Protein AF-0000000084980946 (afdb_homodimer)

Radius of gyration: 19.72 Å; Cα contacts (8 Å, |Δi|>4): 170; chains: 2; bounding box: 36×62×63 Å

pLDDT: mean 85.17, std 20.66, range [25.17, 98.75]

InterPro domains:
  IPR046897 ABC-three component system, Middle Component 6 [PF20293] (4-80)

Structure (mmCIF, N/CA/C/O backbone):
data_AF-0000000084980946-mo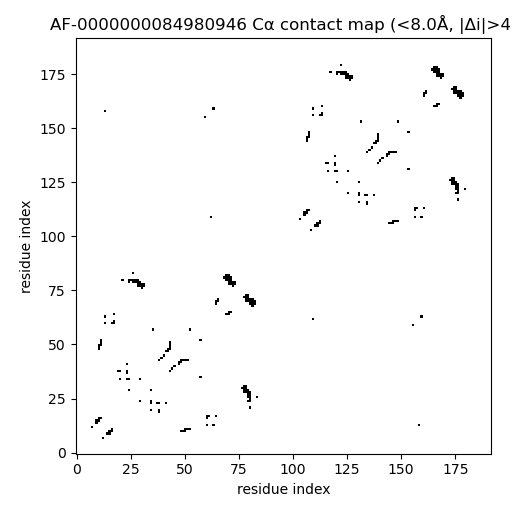del_v1
#
loop_
_entity.id
_entity.type
_entity.pdbx_description
1 polymer 'Uncharacterized protein'
#
loop_
_atom_site.group_PDB
_atom_site.id
_atom_site.type_symbol
_atom_site.label_atom_id
_atom_site.label_alt_id
_atom_site.label_comp_id
_atom_site.label_asym_id
_atom_site.label_entity_id
_atom_site.label_seq_id
_atom_site.pdbx_PDB_ins_code
_atom_site.Cartn_x
_atom_site.Cartn_y
_atom_site.Cartn_z
_atom_site.occupancy
_atom_site.B_iso_or_equiv
_atom_site.auth_seq_id
_atom_site.auth_comp_id
_atom_site.auth_asym_id
_atom_site.auth_atom_id
_atom_site.pdbx_PDB_model_num
ATOM 1 N N . MET A 1 1 ? 19.172 11.555 11.969 1 25.83 1 MET A N 1
ATOM 2 C CA . MET A 1 1 ? 19.172 11.492 10.508 1 25.83 1 MET A CA 1
ATOM 3 C C . MET A 1 1 ? 18.297 10.336 10.008 1 25.83 1 MET A C 1
ATOM 5 O O . MET A 1 1 ? 18.828 9.273 9.68 1 25.83 1 MET A O 1
ATOM 9 N N . ILE A 1 2 ? 17.312 9.945 10.609 1 29.62 2 ILE A N 1
ATOM 10 C CA . ILE A 1 2 ? 16.531 8.742 10.344 1 29.62 2 ILE A CA 1
ATOM 11 C C . ILE A 1 2 ? 16.125 8.703 8.875 1 29.62 2 ILE A C 1
ATOM 13 O O . ILE A 1 2 ? 15.133 9.328 8.484 1 29.62 2 ILE A O 1
ATOM 17 N N . LEU A 1 3 ? 17.016 9.297 8.07 1 33.62 3 LEU A N 1
ATOM 18 C CA . LEU A 1 3 ? 16.656 9.227 6.656 1 33.62 3 LEU A CA 1
ATOM 19 C C . LEU A 1 3 ? 16.047 7.867 6.312 1 33.62 3 LEU A C 1
ATOM 21 O O . LEU A 1 3 ? 16.578 6.832 6.719 1 33.62 3 LEU A O 1
ATOM 25 N N . PRO A 1 4 ? 14.812 7.719 6.285 1 38.72 4 PRO A N 1
ATOM 26 C CA . PRO A 1 4 ? 14.422 6.469 5.625 1 38.72 4 PRO A CA 1
ATOM 27 C C . PRO A 1 4 ? 15.523 5.898 4.742 1 38.72 4 PRO A C 1
ATOM 29 O O . PRO A 1 4 ? 16.359 6.648 4.234 1 38.72 4 PRO A O 1
ATOM 32 N N . ASP A 1 5 ? 16.266 4.918 5.133 1 41.72 5 ASP A N 1
ATOM 33 C CA . ASP A 1 5 ? 17.188 4.211 4.246 1 41.72 5 ASP A CA 1
ATOM 34 C C . ASP A 1 5 ? 16.891 4.535 2.783 1 41.72 5 ASP A C 1
ATOM 36 O O . ASP A 1 5 ? 15.75 4.812 2.416 1 41.72 5 ASP A O 1
ATOM 40 N N . LYS A 1 6 ? 17.781 4.973 1.936 1 42.34 6 LYS A N 1
ATOM 41 C CA . LYS A 1 6 ? 17.891 5.238 0.504 1 42.34 6 LYS A CA 1
ATOM 42 C C . LYS A 1 6 ? 16.812 4.477 -0.275 1 42.34 6 LYS A C 1
ATOM 44 O O . LYS A 1 6 ? 16.109 3.633 0.286 1 42.34 6 LYS A O 1
ATOM 49 N N . TYR A 1 7 ? 17.109 3.934 -1.557 1 47.78 7 TYR A N 1
ATOM 50 C CA . TYR A 1 7 ? 16.516 3.336 -2.748 1 47.78 7 TYR A CA 1
AT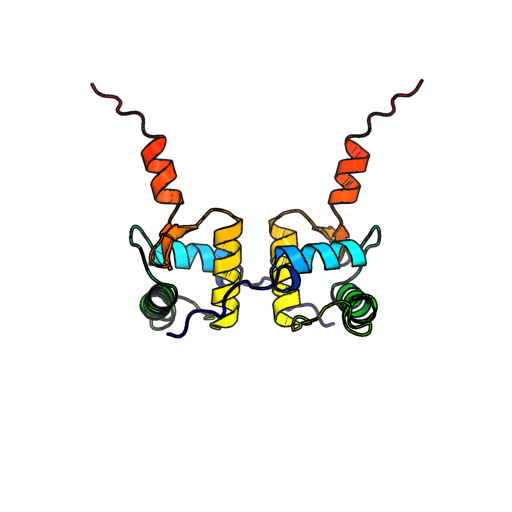OM 51 C C . TYR A 1 7 ? 15.836 2.016 -2.412 1 47.78 7 TYR A C 1
ATOM 53 O O . TYR A 1 7 ? 16.5 1.052 -2.018 1 47.78 7 TYR A O 1
ATOM 61 N N . THR A 1 8 ? 14.633 2.141 -1.57 1 56.5 8 THR A N 1
ATOM 62 C CA . THR A 1 8 ? 13.969 0.85 -1.699 1 56.5 8 THR A CA 1
ATOM 63 C C . THR A 1 8 ? 14.328 0.184 -3.023 1 56.5 8 THR A C 1
ATOM 65 O O . THR A 1 8 ? 14.266 0.816 -4.082 1 56.5 8 THR A O 1
ATOM 68 N N . SER A 1 9 ? 15.141 -0.922 -2.887 1 72.06 9 SER A N 1
ATOM 69 C CA . SER A 1 9 ? 15.398 -1.649 -4.125 1 72.06 9 SER A CA 1
ATOM 70 C C . SER A 1 9 ? 14.109 -1.864 -4.918 1 72.06 9 SER A C 1
ATOM 72 O O . SER A 1 9 ? 13.016 -1.76 -4.367 1 72.06 9 SER A O 1
ATOM 74 N N . LEU A 1 10 ? 14.211 -1.749 -6.098 1 79.44 10 LEU A N 1
ATOM 75 C CA . LEU A 1 10 ? 13.094 -2 -6.996 1 79.44 10 LEU A CA 1
ATOM 76 C C . LEU A 1 10 ? 12.258 -3.184 -6.516 1 79.44 10 LEU A C 1
ATOM 78 O O . LEU A 1 10 ? 11.031 -3.164 -6.613 1 79.44 10 LEU A O 1
ATOM 82 N N . THR A 1 11 ? 13 -4.059 -5.77 1 82.56 11 THR A N 1
ATOM 83 C CA . THR A 1 11 ? 12.32 -5.301 -5.406 1 82.56 11 THR A CA 1
ATOM 84 C C . THR A 1 11 ? 11.57 -5.145 -4.086 1 82.56 11 THR A C 1
ATOM 86 O O . THR A 1 11 ? 10.773 -6.008 -3.715 1 82.56 11 THR A O 1
ATOM 89 N N . GLU A 1 12 ? 11.742 -4.059 -3.385 1 88.75 12 GLU A N 1
ATOM 90 C CA . GLU A 1 12 ? 11.055 -3.82 -2.121 1 88.75 12 GLU A CA 1
ATOM 91 C C . GLU A 1 12 ? 9.883 -2.855 -2.303 1 88.75 12 GLU A C 1
ATOM 93 O O . GLU A 1 12 ? 9.055 -2.697 -1.403 1 88.75 12 GLU A O 1
ATOM 98 N N . SER A 1 13 ? 9.867 -2.316 -3.453 1 92.81 13 SER A N 1
ATOM 99 C CA . SER A 1 13 ? 8.797 -1.37 -3.74 1 92.81 13 SER A CA 1
ATOM 100 C C . SER A 1 13 ? 7.496 -2.096 -4.07 1 92.81 13 SER A C 1
ATOM 102 O O . SER A 1 13 ? 7.508 -3.279 -4.41 1 92.81 13 SER A O 1
ATOM 104 N N . PHE A 1 14 ? 6.395 -1.354 -3.959 1 96.31 14 PHE A N 1
ATOM 105 C CA . PHE A 1 14 ? 5.102 -1.901 -4.355 1 96.31 14 PHE A CA 1
ATOM 106 C C . PHE A 1 14 ? 5.133 -2.361 -5.809 1 96.31 14 PHE A C 1
ATOM 108 O O . PHE A 1 14 ? 4.664 -3.455 -6.129 1 96.31 14 PHE A O 1
ATOM 115 N N . ILE A 1 15 ? 5.738 -1.627 -6.668 1 96.06 15 ILE A N 1
ATOM 116 C CA . ILE A 1 15 ? 5.785 -1.926 -8.094 1 96.06 15 ILE A CA 1
ATOM 117 C C . ILE A 1 15 ? 6.641 -3.17 -8.336 1 96.06 15 ILE A C 1
ATOM 119 O O . ILE A 1 15 ? 6.266 -4.043 -9.117 1 96.06 15 ILE A O 1
ATOM 123 N N . GLY A 1 16 ? 7.781 -3.268 -7.672 1 95.12 16 GLY A N 1
ATOM 124 C CA . GLY A 1 16 ? 8.648 -4.426 -7.824 1 95.12 16 GLY A CA 1
ATOM 125 C C . GLY A 1 16 ? 8 -5.719 -7.375 1 95.12 16 GLY A C 1
ATOM 126 O O . GLY A 1 16 ? 8.031 -6.719 -8.094 1 95.12 16 GLY A O 1
ATOM 127 N N . ILE A 1 17 ? 7.438 -5.66 -6.238 1 96.31 17 ILE A N 1
ATOM 128 C CA . ILE A 1 17 ? 6.781 -6.844 -5.695 1 96.31 17 ILE A CA 1
ATOM 129 C C . ILE A 1 17 ? 5.578 -7.211 -6.559 1 96.31 17 ILE A C 1
ATOM 131 O O . ILE A 1 17 ? 5.316 -8.391 -6.805 1 96.31 17 ILE A O 1
ATOM 135 N N . SER A 1 18 ? 4.812 -6.191 -7.066 1 97.56 18 SER A N 1
ATOM 136 C CA . SER A 1 18 ? 3.674 -6.434 -7.945 1 97.56 18 SER A CA 1
ATOM 137 C C . SER A 1 18 ? 4.102 -7.172 -9.211 1 97.56 18 SER A C 1
ATOM 139 O O . SER A 1 18 ? 3.406 -8.086 -9.672 1 97.56 18 SER A O 1
ATOM 141 N N . ALA A 1 19 ? 5.219 -6.77 -9.766 1 96.81 19 ALA A N 1
ATOM 142 C CA . ALA A 1 19 ? 5.707 -7.422 -10.984 1 96.81 19 ALA A CA 1
ATOM 143 C C . ALA A 1 19 ? 5.957 -8.906 -10.742 1 96.81 19 ALA A C 1
ATOM 145 O O . ALA A 1 19 ? 5.586 -9.75 -11.57 1 96.81 19 ALA A O 1
ATOM 146 N N . VAL A 1 20 ? 6.531 -9.172 -9.664 1 96.19 20 VAL A N 1
ATOM 147 C CA . VAL A 1 20 ? 6.871 -10.547 -9.312 1 96.19 20 VAL A CA 1
ATOM 148 C C . VAL A 1 20 ? 5.598 -11.336 -9.039 1 96.19 20 VAL A C 1
ATOM 150 O O . VAL A 1 20 ? 5.48 -12.5 -9.445 1 96.19 20 VAL A O 1
ATOM 153 N N . LEU A 1 21 ? 4.652 -10.734 -8.359 1 97.88 21 LEU A N 1
ATOM 154 C CA . LEU A 1 21 ? 3.389 -11.398 -8.055 1 97.88 21 LEU A CA 1
ATOM 155 C C . LEU A 1 21 ? 2.6 -11.664 -9.336 1 97.88 21 LEU A C 1
ATOM 157 O O . LEU A 1 21 ? 1.968 -12.719 -9.469 1 97.88 21 LEU A O 1
ATOM 161 N N . LEU A 1 22 ? 2.645 -10.727 -10.258 1 98 22 LEU A N 1
ATOM 162 C CA . LEU A 1 22 ? 1.977 -10.922 -11.539 1 98 22 LEU A CA 1
ATOM 163 C C . LEU A 1 22 ? 2.617 -12.07 -12.312 1 98 22 LEU A C 1
ATOM 165 O O . LEU A 1 22 ? 1.918 -12.875 -12.93 1 98 22 LEU A O 1
ATOM 169 N N . ASP A 1 23 ? 3.906 -12.086 -12.242 1 97.19 23 ASP A N 1
ATOM 170 C CA . ASP A 1 23 ? 4.629 -13.18 -12.883 1 97.19 23 ASP A CA 1
ATOM 171 C C . ASP A 1 23 ? 4.242 -14.523 -12.258 1 97.19 23 ASP A C 1
ATOM 173 O O . ASP A 1 23 ? 4.074 -15.516 -12.969 1 97.19 23 ASP A O 1
ATOM 177 N N . THR A 1 24 ? 4.156 -14.547 -10.984 1 97.81 24 THR A N 1
ATOM 178 C CA . THR A 1 24 ? 3.781 -15.758 -10.258 1 97.81 24 THR A CA 1
ATOM 179 C C . THR A 1 24 ? 2.357 -16.172 -10.609 1 97.81 24 THR A C 1
ATOM 181 O O . THR A 1 24 ? 2.076 -17.375 -10.75 1 97.81 24 THR A O 1
ATOM 184 N N . LEU A 1 25 ? 1.47 -15.234 -10.711 1 98.12 25 LEU A N 1
ATOM 185 C CA . LEU A 1 25 ? 0.061 -15.461 -11.016 1 98.12 25 LEU A CA 1
ATOM 186 C C . LEU A 1 25 ? -0.111 -15.953 -12.445 1 98.12 25 LEU A C 1
ATOM 188 O O . LEU A 1 25 ? -0.843 -16.922 -12.695 1 98.12 25 LEU A O 1
ATOM 192 N N . GLY A 1 26 ? 0.598 -15.281 -13.398 1 96.88 26 GLY A N 1
ATOM 193 C CA . GLY A 1 26 ? 0.408 -15.625 -14.805 1 96.88 26 GLY A CA 1
ATOM 194 C C . GLY A 1 26 ? -1.049 -15.617 -15.227 1 96.88 26 GLY A C 1
ATOM 195 O O . GLY A 1 26 ? -1.764 -14.641 -14.992 1 96.88 26 GLY A O 1
ATOM 196 N N . ASP A 1 27 ? -1.521 -16.734 -15.805 1 96.25 27 ASP A N 1
ATOM 197 C CA . ASP A 1 27 ? -2.902 -16.844 -16.266 1 96.25 27 ASP A CA 1
ATOM 198 C C . ASP A 1 27 ? -3.746 -17.641 -15.273 1 96.25 27 ASP A C 1
ATOM 200 O O . ASP A 1 27 ? -4.914 -17.938 -15.531 1 96.25 27 ASP A O 1
ATOM 204 N N . LYS A 1 28 ? -3.174 -17.922 -14.18 1 97.88 28 LYS A N 1
ATOM 205 C CA . LYS A 1 28 ? -3.869 -18.719 -13.172 1 97.88 28 LYS A CA 1
ATOM 206 C C . LYS A 1 28 ? -4.781 -17.844 -12.312 1 97.88 28 LYS A C 1
ATOM 208 O O . LYS A 1 28 ? -4.684 -16.625 -12.344 1 97.88 28 LYS A O 1
ATOM 213 N N . LYS A 1 29 ? -5.676 -18.422 -11.719 1 98.38 29 LYS A N 1
ATOM 214 C CA . LYS A 1 29 ? -6.512 -17.844 -10.664 1 98.38 29 LYS A CA 1
ATOM 215 C C . LYS A 1 29 ? -6.172 -18.469 -9.305 1 98.38 29 LYS A C 1
ATOM 217 O O . LYS A 1 29 ? -6.324 -19.672 -9.109 1 98.38 29 LYS A O 1
ATOM 222 N N . LEU A 1 30 ? -5.66 -17.703 -8.43 1 98.62 30 LEU A N 1
ATOM 223 C CA . LEU A 1 30 ? -5.129 -18.234 -7.18 1 98.62 30 LEU A CA 1
ATOM 224 C C . LEU A 1 30 ? -5.727 -17.5 -5.98 1 98.62 30 LEU A C 1
ATOM 226 O O . LEU A 1 30 ? -5.98 -16.297 -6.051 1 98.62 30 LEU A O 1
ATOM 230 N N . THR A 1 31 ? -5.984 -18.219 -4.91 1 98.62 31 THR A N 1
ATOM 231 C CA . THR A 1 31 ? -6.336 -17.562 -3.652 1 98.62 31 THR A CA 1
ATOM 232 C C . THR A 1 31 ? -5.156 -16.766 -3.117 1 98.62 31 THR A C 1
ATOM 234 O O . THR A 1 31 ? -4.027 -16.906 -3.588 1 98.62 31 THR A O 1
ATOM 237 N N . VAL A 1 32 ? -5.379 -15.984 -2.137 1 98.5 32 VAL A N 1
ATOM 238 C CA . VAL A 1 32 ? -4.348 -15.18 -1.494 1 98.5 32 VAL A CA 1
ATOM 239 C C . VAL A 1 32 ? -3.238 -16.078 -0.963 1 98.5 32 VAL A C 1
ATOM 241 O O . VAL A 1 32 ? -2.055 -15.812 -1.18 1 98.5 32 VAL A O 1
ATOM 244 N N . ASP A 1 33 ? -3.613 -17.125 -0.343 1 98.56 33 ASP A N 1
ATOM 245 C CA . ASP A 1 33 ? -2.645 -18.031 0.279 1 98.56 33 ASP A CA 1
ATOM 246 C C . ASP A 1 33 ? -1.819 -18.766 -0.776 1 98.56 33 ASP A C 1
ATOM 248 O O . ASP A 1 33 ? -0.611 -18.938 -0.613 1 98.56 33 ASP A O 1
ATOM 252 N N . LYS A 1 34 ? -2.52 -19.156 -1.79 1 98.62 34 LYS A N 1
ATOM 253 C CA . LYS A 1 34 ? -1.831 -19.922 -2.82 1 98.62 34 LYS A CA 1
ATOM 254 C C . LYS A 1 34 ? -0.831 -19.062 -3.58 1 98.62 34 LYS A C 1
ATOM 256 O O . LYS A 1 34 ? 0.277 -19.516 -3.887 1 98.62 34 LYS A O 1
ATOM 261 N N . LEU A 1 35 ? -1.188 -17.906 -3.918 1 98.69 35 LEU A N 1
ATOM 262 C CA . LEU A 1 35 ? -0.271 -16.984 -4.578 1 98.69 35 LEU A CA 1
ATOM 263 C C . LEU A 1 35 ? 0.95 -16.719 -3.705 1 98.69 35 LEU A C 1
ATOM 265 O O . LEU A 1 35 ? 2.082 -16.719 -4.195 1 98.69 35 LEU A O 1
ATOM 269 N N . TRP A 1 36 ? 0.72 -16.516 -2.424 1 98.19 36 TRP A N 1
ATOM 270 C CA . TRP A 1 36 ? 1.796 -16.312 -1.461 1 98.19 36 TRP A CA 1
ATOM 271 C C . TRP A 1 36 ? 2.75 -17.5 -1.445 1 98.19 36 TRP A C 1
ATOM 273 O O . TRP A 1 36 ? 3.971 -17.328 -1.494 1 98.19 36 TRP A O 1
ATOM 283 N N . ASN A 1 37 ? 2.18 -18.625 -1.37 1 98.38 37 ASN A N 1
ATOM 284 C CA . ASN A 1 37 ? 2.98 -19.844 -1.326 1 98.38 37 ASN A CA 1
ATOM 285 C C . ASN A 1 37 ? 3.789 -20.031 -2.607 1 98.38 37 ASN A C 1
ATOM 287 O O . ASN A 1 37 ? 4.973 -20.375 -2.557 1 98.38 37 ASN A O 1
ATOM 291 N N . ASN A 1 38 ? 3.098 -19.844 -3.748 1 98.25 38 ASN A N 1
ATOM 292 C CA . ASN A 1 38 ? 3.789 -19.969 -5.027 1 98.25 38 ASN A CA 1
ATOM 293 C C . ASN A 1 38 ? 4.902 -18.922 -5.16 1 98.25 38 ASN A C 1
ATOM 295 O O . ASN A 1 38 ? 5.988 -19.234 -5.648 1 98.25 38 ASN A O 1
ATOM 299 N N . PHE A 1 39 ? 4.602 -17.766 -4.738 1 97.44 39 PHE A N 1
ATOM 300 C CA . PHE A 1 39 ? 5.566 -16.672 -4.727 1 97.44 39 PHE A CA 1
ATOM 301 C C . PHE A 1 39 ? 6.785 -17.031 -3.885 1 97.44 39 PHE A C 1
ATOM 303 O O . PHE A 1 39 ? 7.922 -16.859 -4.324 1 97.44 39 PHE A O 1
ATOM 310 N N . ASN A 1 40 ? 6.574 -17.484 -2.707 1 96.94 40 ASN A N 1
ATOM 311 C CA . ASN A 1 40 ? 7.664 -17.875 -1.816 1 96.94 40 ASN A CA 1
ATOM 312 C C . ASN A 1 40 ? 8.5 -19 -2.41 1 96.94 40 ASN A C 1
ATOM 314 O O . ASN A 1 40 ? 9.734 -18.953 -2.377 1 96.94 40 ASN A O 1
ATOM 318 N N . LYS A 1 41 ? 7.824 -19.969 -2.953 1 97 41 LYS A N 1
ATOM 319 C CA . LYS A 1 41 ? 8.508 -21.125 -3.539 1 97 41 LYS A CA 1
ATOM 320 C C . LYS A 1 41 ? 9.375 -20.703 -4.723 1 97 41 LYS A C 1
ATOM 322 O O . LYS A 1 41 ? 10.516 -21.156 -4.859 1 97 41 LYS A O 1
ATOM 327 N N . LYS A 1 42 ? 8.828 -19.812 -5.52 1 95.81 42 LYS A N 1
ATOM 328 C CA . LYS A 1 42 ? 9.469 -19.453 -6.785 1 95.81 42 LYS A CA 1
ATOM 329 C C . LYS A 1 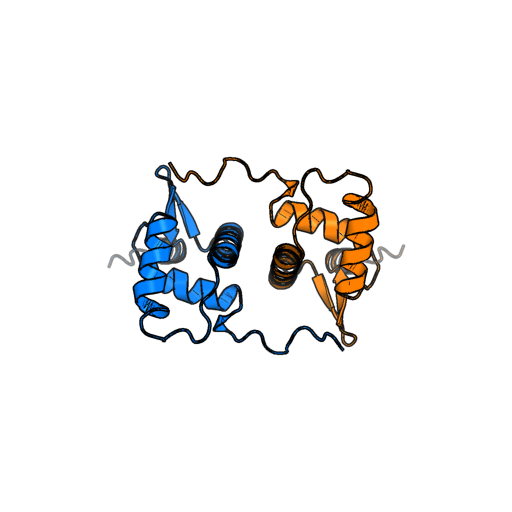42 ? 10.555 -18.406 -6.578 1 95.81 42 LYS A C 1
ATOM 331 O O . LYS A 1 42 ? 11.594 -18.453 -7.238 1 95.81 42 LYS A O 1
ATOM 336 N N . TYR 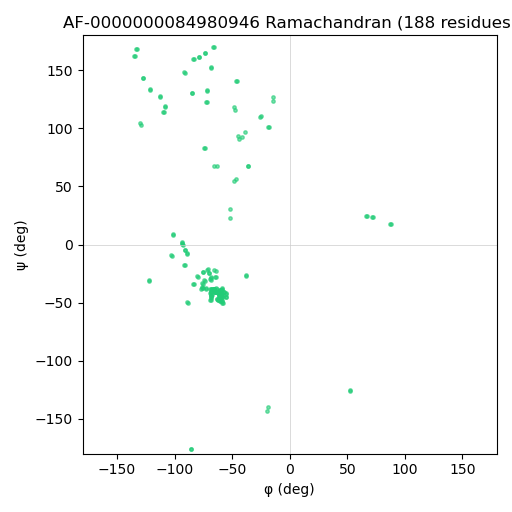A 1 43 ? 10.375 -17.5 -5.625 1 93.69 43 TYR A N 1
ATOM 337 C CA . TYR A 1 43 ? 11.25 -16.344 -5.613 1 93.69 43 TYR A CA 1
ATOM 338 C C . TYR A 1 43 ? 11.992 -16.234 -4.285 1 93.69 43 TYR A C 1
ATOM 340 O O . TYR A 1 43 ? 13.109 -15.719 -4.234 1 93.69 43 TYR A O 1
ATOM 348 N N . VAL A 1 44 ? 11.438 -16.656 -3.178 1 91.81 44 VAL A N 1
ATOM 349 C CA . VAL A 1 44 ? 12.062 -16.484 -1.87 1 91.81 44 VAL A CA 1
ATOM 350 C C . VAL A 1 44 ? 12.969 -17.688 -1.582 1 91.81 44 VAL A C 1
ATOM 352 O O . VAL A 1 44 ? 14.156 -17.531 -1.305 1 91.81 44 VAL A O 1
ATOM 355 N N . LYS A 1 45 ? 12.422 -18.812 -1.761 1 93.81 45 LYS A N 1
ATOM 356 C CA . LYS A 1 45 ? 13.164 -20.031 -1.438 1 93.81 45 LYS A CA 1
ATOM 357 C C . LYS A 1 45 ? 14.305 -20.266 -2.422 1 93.81 45 LYS A C 1
ATOM 359 O O . LYS A 1 45 ? 15.297 -20.922 -2.092 1 93.81 45 LYS A O 1
ATOM 364 N N . THR A 1 46 ? 14.172 -19.703 -3.633 1 92.75 46 THR A N 1
ATOM 365 C CA . THR A 1 46 ? 15.211 -19.859 -4.645 1 92.75 46 THR A CA 1
ATOM 366 C C . THR A 1 46 ? 16.203 -18.703 -4.586 1 92.75 46 THR A C 1
ATOM 368 O O . THR A 1 46 ? 17.078 -18.578 -5.445 1 92.75 46 THR A O 1
ATOM 371 N N . ASN A 1 47 ? 15.992 -17.734 -3.668 1 89.25 47 ASN A N 1
ATOM 372 C CA . ASN A 1 47 ? 16.859 -16.594 -3.422 1 89.25 47 ASN A CA 1
ATOM 373 C C . ASN A 1 47 ? 16.875 -15.633 -4.609 1 89.25 47 ASN A C 1
ATOM 375 O O . ASN A 1 47 ? 17.891 -14.992 -4.887 1 89.25 47 ASN A O 1
ATOM 379 N N . LYS A 1 48 ? 15.867 -15.641 -5.379 1 89.88 48 LYS A N 1
ATOM 380 C CA . LYS A 1 48 ? 15.758 -14.711 -6.496 1 89.88 48 LYS A CA 1
ATOM 381 C C . LYS A 1 48 ? 15.406 -13.305 -6.012 1 89.88 48 LYS A C 1
ATOM 383 O O . LYS A 1 48 ? 15.703 -12.32 -6.688 1 89.88 48 LYS A O 1
ATOM 388 N N . LEU A 1 49 ? 14.805 -13.297 -4.852 1 85.62 49 LEU A N 1
ATOM 389 C CA . LEU A 1 49 ? 14.523 -12.016 -4.203 1 85.62 49 LEU A CA 1
ATOM 390 C C . LEU A 1 49 ? 15.43 -11.82 -2.988 1 85.62 49 LEU A C 1
ATOM 392 O O . LEU A 1 49 ? 15.422 -12.641 -2.068 1 85.62 49 LEU A O 1
ATOM 396 N N . LYS A 1 50 ? 16.172 -10.844 -3.057 1 81.75 50 LYS A N 1
ATOM 397 C CA . LYS A 1 50 ? 17.156 -10.594 -2.002 1 81.75 50 LYS A CA 1
ATOM 398 C C . LYS A 1 50 ? 16.469 -10.312 -0.67 1 81.75 50 LYS A C 1
ATOM 400 O O . LYS A 1 50 ? 16.922 -10.766 0.38 1 81.75 50 LYS A O 1
ATOM 405 N N . HIS A 1 51 ? 15.383 -9.617 -0.729 1 86.31 51 HIS A N 1
ATOM 406 C CA . HIS A 1 51 ? 14.625 -9.281 0.475 1 86.31 51 HIS A CA 1
ATOM 407 C C . HIS A 1 51 ? 13.156 -9.633 0.316 1 86.31 51 HIS A C 1
ATOM 409 O O . HIS A 1 51 ? 12.406 -8.922 -0.355 1 86.31 51 HIS A O 1
ATOM 415 N N . ALA A 1 52 ? 12.867 -10.719 0.94 1 89.12 52 ALA A N 1
ATOM 416 C CA . ALA A 1 52 ? 11.484 -11.172 0.883 1 89.12 52 ALA A CA 1
ATOM 417 C C . ALA A 1 52 ? 10.578 -10.273 1.724 1 89.12 52 ALA A C 1
ATOM 419 O O . ALA A 1 52 ? 10.93 -9.898 2.842 1 89.12 52 ALA A O 1
ATOM 420 N N . PRO A 1 53 ? 9.438 -9.875 1.123 1 94.12 53 PRO A N 1
ATOM 421 C CA . PRO A 1 53 ? 8.5 -9.133 1.967 1 94.12 53 PRO A CA 1
ATOM 422 C C . PRO A 1 53 ? 7.863 -9.992 3.049 1 94.12 53 PRO A C 1
ATOM 424 O O . PRO A 1 53 ? 7.703 -11.203 2.861 1 94.12 53 PRO A O 1
ATOM 427 N N . VAL A 1 54 ? 7.496 -9.344 4.156 1 94.56 54 VAL A N 1
ATOM 428 C CA . VAL A 1 54 ? 6.66 -10.016 5.145 1 94.56 54 VAL A CA 1
ATOM 429 C C . VAL A 1 54 ? 5.23 -10.133 4.621 1 94.56 54 VAL A C 1
ATOM 431 O O . VAL A 1 54 ? 4.852 -9.438 3.676 1 94.56 54 VAL A O 1
ATOM 434 N N . TYR A 1 55 ? 4.469 -10.969 5.246 1 96.38 55 TYR A N 1
ATOM 435 C CA . TYR A 1 55 ? 3.109 -11.242 4.793 1 96.38 55 TYR A CA 1
ATOM 436 C C . TYR A 1 55 ? 2.266 -9.977 4.789 1 96.38 55 TYR A C 1
ATOM 438 O O . TYR A 1 55 ? 1.454 -9.766 3.887 1 96.38 55 TYR A O 1
ATOM 446 N N . GLN A 1 56 ? 2.438 -9.133 5.801 1 95.69 56 GLN A N 1
ATOM 447 C CA . GLN A 1 56 ? 1.648 -7.91 5.902 1 95.69 56 GLN A CA 1
ATOM 448 C C . GLN A 1 56 ? 1.889 -7 4.703 1 95.69 56 GLN A C 1
ATOM 450 O O . GLN A 1 56 ? 0.948 -6.418 4.16 1 95.69 56 GLN A O 1
ATOM 455 N N . LYS A 1 57 ? 3.168 -6.852 4.371 1 95.88 57 LYS A N 1
ATOM 456 C CA . LYS A 1 57 ? 3.469 -6.062 3.18 1 95.88 57 LYS A CA 1
ATOM 457 C C . LYS A 1 57 ? 2.828 -6.676 1.938 1 95.88 57 LYS A C 1
ATOM 459 O O . LYS A 1 57 ? 2.318 -5.957 1.076 1 95.88 57 LYS A O 1
ATOM 464 N N . TYR A 1 58 ? 2.875 -8 1.904 1 97.25 58 TYR A N 1
ATOM 465 C CA . TYR A 1 58 ? 2.24 -8.734 0.813 1 97.25 58 TYR A CA 1
ATOM 466 C C . TYR A 1 58 ? 0.768 -8.359 0.691 1 97.25 58 TYR A C 1
ATOM 468 O O . TYR A 1 58 ? 0.276 -8.094 -0.409 1 97.25 58 TYR A O 1
ATOM 476 N N . ILE A 1 59 ? 0.114 -8.242 1.684 1 97.62 59 ILE A N 1
ATOM 477 C CA . IL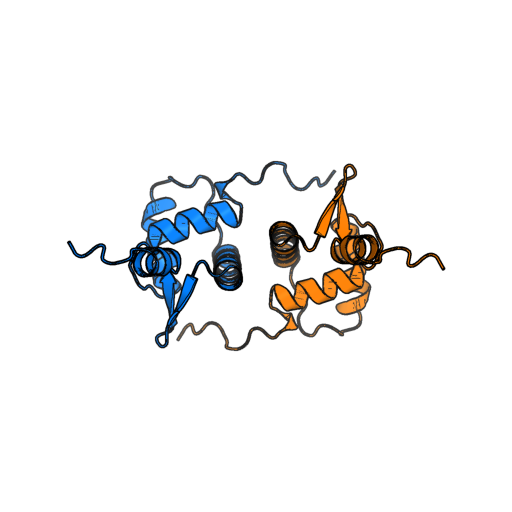E A 1 59 ? -1.306 -7.906 1.688 1 97.62 59 ILE A CA 1
ATOM 478 C C . ILE A 1 59 ? -1.497 -6.473 1.198 1 97.62 59 ILE A C 1
ATOM 480 O O . ILE A 1 59 ? -2.443 -6.184 0.462 1 97.62 59 ILE A O 1
ATOM 484 N N . TYR A 1 60 ? -0.618 -5.586 1.573 1 96.69 60 TYR A N 1
ATOM 485 C CA . TYR A 1 60 ? -0.701 -4.191 1.151 1 96.69 60 TYR A CA 1
ATOM 486 C C . TYR A 1 60 ? -0.421 -4.055 -0.341 1 96.69 60 TYR A C 1
ATOM 488 O O . TYR A 1 60 ? -1.027 -3.225 -1.02 1 96.69 60 TYR A O 1
ATOM 496 N N . VAL A 1 61 ? 0.522 -4.844 -0.836 1 98.06 61 VAL A N 1
ATOM 497 C CA . VAL A 1 61 ? 0.825 -4.832 -2.264 1 98.06 61 VAL A CA 1
ATOM 498 C C . VAL A 1 61 ? -0.38 -5.34 -3.053 1 98.06 61 VAL A C 1
ATOM 500 O O . VAL A 1 61 ? -0.731 -4.773 -4.094 1 98.06 61 VAL A O 1
ATOM 503 N N . LEU A 1 62 ? -1.041 -6.387 -2.535 1 98.38 62 LEU A N 1
ATOM 504 C CA . LEU A 1 62 ? -2.256 -6.867 -3.182 1 98.38 62 LEU A CA 1
ATOM 505 C C . LEU A 1 62 ? -3.312 -5.77 -3.238 1 98.38 62 LEU A C 1
ATOM 507 O O . LEU A 1 62 ? -3.992 -5.609 -4.254 1 98.38 62 LEU A O 1
ATOM 511 N N . GLU A 1 63 ? -3.484 -5.082 -2.098 1 97 63 GLU A N 1
ATOM 512 C CA . GLU A 1 63 ? -4.414 -3.957 -2.062 1 97 63 GLU A CA 1
ATOM 513 C C . GLU A 1 63 ? -4.078 -2.926 -3.133 1 97 63 GLU A C 1
ATOM 515 O O . GLU A 1 63 ? -4.961 -2.471 -3.865 1 97 63 GLU A O 1
ATOM 520 N N . PHE A 1 64 ? -2.859 -2.621 -3.256 1 97 64 PHE A N 1
ATOM 521 C CA . PHE A 1 64 ? -2.393 -1.692 -4.281 1 97 64 PHE A CA 1
ATOM 522 C C . PHE A 1 64 ? -2.715 -2.219 -5.676 1 97 64 PHE A C 1
ATOM 524 O O . PHE A 1 64 ? -3.227 -1.48 -6.52 1 97 64 PHE A O 1
ATOM 531 N N . MET A 1 65 ? -2.391 -3.451 -5.93 1 97.88 65 MET A N 1
ATOM 532 C CA . MET A 1 65 ? -2.643 -4.07 -7.227 1 97.88 65 MET A CA 1
ATOM 533 C C . MET A 1 65 ? -4.129 -4.031 -7.57 1 97.88 65 MET A C 1
ATOM 535 O O . MET A 1 65 ? -4.496 -3.799 -8.727 1 97.88 65 MET A O 1
ATOM 539 N N . TYR A 1 66 ? -4.918 -4.215 -6.574 1 97.5 66 TYR A N 1
ATOM 540 C CA . TYR A 1 66 ? -6.363 -4.184 -6.777 1 97.5 66 TYR A CA 1
ATOM 541 C C . TYR A 1 66 ? -6.836 -2.775 -7.113 1 97.5 66 TYR A C 1
ATOM 543 O O . TYR A 1 66 ? -7.59 -2.58 -8.07 1 97.5 66 TYR A O 1
ATOM 551 N N . LEU A 1 67 ? -6.387 -1.843 -6.344 1 95.62 67 LEU A N 1
ATOM 552 C CA . LEU A 1 67 ? -6.781 -0.452 -6.531 1 95.62 67 LEU A CA 1
ATOM 553 C C . LEU A 1 67 ? -6.289 0.077 -7.875 1 95.62 67 LEU A C 1
ATOM 555 O O . LEU A 1 67 ? -6.918 0.953 -8.469 1 95.62 67 LEU A O 1
ATOM 559 N N . SER A 1 68 ? -5.195 -0.454 -8.391 1 96.19 68 SER A N 1
ATOM 560 C CA . SER A 1 68 ? -4.605 -0.014 -9.656 1 96.19 68 SER A CA 1
ATOM 561 C C . SER A 1 68 ? -5.105 -0.856 -10.82 1 96.19 68 SER A C 1
ATOM 563 O O . SER A 1 68 ? -4.586 -0.754 -11.938 1 96.19 68 SER A O 1
ATOM 565 N N . ASN A 1 69 ? -5.969 -1.778 -10.625 1 96.75 69 ASN A N 1
ATOM 566 C CA . ASN A 1 69 ? -6.641 -2.598 -11.625 1 96.75 69 ASN A CA 1
ATOM 567 C C . ASN A 1 69 ? -5.684 -3.604 -12.266 1 96.75 69 ASN A C 1
ATOM 569 O O . ASN A 1 69 ? -5.883 -4.02 -13.406 1 96.75 69 ASN A O 1
ATOM 573 N N . MET A 1 70 ? -4.648 -3.961 -11.641 1 97.62 70 MET A N 1
ATOM 574 C CA . MET A 1 70 ? -3.734 -4.996 -12.117 1 97.62 70 MET A CA 1
ATOM 575 C C . MET A 1 70 ? -4.332 -6.383 -11.914 1 97.62 70 MET A C 1
ATOM 577 O O . MET A 1 70 ? -4.086 -7.293 -12.711 1 97.62 70 MET A O 1
ATOM 581 N N . VAL A 1 71 ? -5.086 -6.492 -10.812 1 98.44 71 VAL A N 1
ATOM 582 C CA . VAL A 1 71 ? -5.742 -7.758 -10.508 1 98.44 71 VAL A CA 1
ATOM 583 C C . VAL A 1 71 ? -7.188 -7.504 -10.086 1 98.44 71 VAL A C 1
ATOM 585 O O . VAL A 1 71 ? -7.562 -6.371 -9.781 1 98.44 71 VAL A O 1
ATOM 588 N N . SER A 1 72 ? -7.984 -8.461 -10.117 1 97.94 72 SER A N 1
ATOM 589 C CA . SER A 1 72 ? -9.336 -8.469 -9.57 1 97.94 72 SER A CA 1
ATOM 590 C C . SER A 1 72 ? -9.586 -9.734 -8.75 1 97.94 72 SER A C 1
ATOM 592 O O . SER A 1 72 ? -8.711 -10.594 -8.641 1 97.94 72 SER A O 1
ATOM 594 N N . TYR A 1 73 ? -10.656 -9.711 -8.047 1 97.5 73 TYR A N 1
ATOM 595 C CA . TYR A 1 73 ? -11.086 -10.891 -7.301 1 97.5 73 TYR A CA 1
ATOM 596 C C . TYR A 1 73 ? -12.367 -11.461 -7.879 1 97.5 73 TYR A C 1
ATOM 598 O O . TYR A 1 73 ? -13.328 -10.727 -8.117 1 97.5 73 TYR A O 1
ATOM 606 N N . ASN A 1 74 ? -12.391 -12.781 -8.188 1 97 74 ASN A N 1
ATOM 607 C CA . ASN A 1 74 ? -13.609 -13.391 -8.703 1 97 74 ASN A CA 1
ATOM 608 C C . ASN A 1 74 ? -14.531 -13.844 -7.574 1 97 74 ASN A C 1
ATOM 610 O O . ASN A 1 74 ? -14.25 -13.602 -6.402 1 97 74 ASN A O 1
ATOM 614 N N . GLU A 1 75 ? -15.633 -14.492 -7.875 1 96.81 75 GLU A N 1
ATOM 615 C CA . GLU A 1 75 ? -16.672 -14.852 -6.918 1 96.81 75 GLU A CA 1
ATOM 616 C C . GLU A 1 75 ? -16.156 -15.859 -5.891 1 96.81 75 GLU A C 1
ATOM 618 O O . GLU A 1 75 ? -16.672 -15.938 -4.777 1 96.81 75 GLU A O 1
ATOM 623 N N . LYS A 1 76 ? -15.125 -16.562 -6.223 1 97.06 76 LYS A N 1
ATOM 624 C CA . LYS A 1 76 ? -14.57 -17.594 -5.348 1 97.06 76 LYS A CA 1
ATOM 625 C C . LYS A 1 76 ? -13.484 -17 -4.441 1 97.06 76 LYS A C 1
ATOM 627 O O . LYS A 1 76 ? -12.891 -17.719 -3.635 1 97.06 76 LYS A O 1
ATOM 632 N N . GLY A 1 77 ? -13.141 -15.766 -4.602 1 97.12 77 GLY A N 1
ATOM 633 C CA . GLY A 1 77 ? -12.109 -15.117 -3.801 1 97.12 77 GLY A CA 1
ATOM 634 C C . GLY A 1 77 ? -10.711 -15.297 -4.363 1 97.12 77 GLY A C 1
ATOM 635 O O . GLY A 1 77 ? -9.727 -15.125 -3.646 1 97.12 77 GLY A O 1
ATOM 636 N N . GLU A 1 78 ? -10.695 -15.664 -5.629 1 98.44 78 GLU A N 1
ATOM 637 C CA . GLU A 1 78 ? -9.398 -15.844 -6.273 1 98.44 78 GLU A CA 1
ATOM 638 C C . GLU A 1 78 ? -8.938 -14.547 -6.949 1 98.44 78 GLU A C 1
ATOM 640 O O . GLU A 1 78 ? -9.75 -13.797 -7.477 1 98.44 78 GLU A O 1
ATOM 645 N N . ILE A 1 79 ? -7.641 -14.375 -6.965 1 98.69 79 ILE A N 1
ATOM 646 C CA . ILE A 1 79 ? -6.996 -13.25 -7.637 1 98.69 79 ILE A CA 1
ATOM 647 C C . ILE A 1 79 ? -6.801 -13.57 -9.117 1 98.69 79 ILE A C 1
ATOM 649 O O . ILE A 1 79 ? -6.324 -14.656 -9.461 1 98.69 79 ILE A O 1
ATOM 653 N N . VAL A 1 80 ? -7.242 -12.602 -9.906 1 98 80 VAL A N 1
ATOM 654 C CA . VAL A 1 80 ? -7.18 -12.781 -11.359 1 98 80 VAL A CA 1
ATOM 655 C C . VAL A 1 80 ? -6.34 -11.672 -11.984 1 98 80 VAL A C 1
ATOM 657 O O . VAL A 1 80 ? -6.488 -10.5 -11.633 1 98 80 VAL A O 1
ATOM 660 N N . ASN A 1 81 ? -5.43 -12.016 -12.867 1 98.38 81 ASN A N 1
ATOM 661 C CA . ASN A 1 81 ? -4.605 -11.07 -13.609 1 98.38 81 ASN A CA 1
ATOM 662 C C . ASN A 1 81 ? -5.422 -10.32 -14.664 1 98.38 81 ASN A C 1
ATOM 664 O O . ASN A 1 81 ? -5.918 -10.93 -15.617 1 98.38 81 ASN A O 1
ATOM 668 N N . GLU A 1 82 ? -5.449 -9.016 -14.609 1 97.12 82 GLU A N 1
ATOM 669 C CA . GLU A 1 82 ? -6.316 -8.242 -15.5 1 97.12 82 GLU A CA 1
ATOM 670 C C . GLU A 1 82 ? -5.586 -7.852 -16.781 1 97.12 82 GLU A C 1
ATOM 672 O O . GLU A 1 82 ? -6.219 -7.504 -17.781 1 97.12 82 GLU A O 1
ATOM 677 N N . ASN A 1 83 ? -4.289 -7.93 -16.75 1 90.38 83 ASN A N 1
ATOM 678 C CA . ASN A 1 83 ? -3.502 -7.586 -17.922 1 90.38 83 ASN A CA 1
ATOM 679 C C . ASN A 1 83 ? -3.705 -8.602 -19.047 1 90.38 83 ASN A C 1
ATOM 681 O O . ASN A 1 83 ? -3.551 -8.266 -20.219 1 90.38 83 ASN A O 1
ATOM 685 N N . ILE A 1 84 ? -4.02 -9.828 -18.734 1 79.75 84 ILE A N 1
ATOM 686 C CA . ILE A 1 84 ? -4.254 -10.891 -19.719 1 79.75 84 ILE A CA 1
ATOM 687 C C . ILE A 1 84 ? -5.602 -10.672 -20.391 1 79.75 84 ILE A C 1
ATOM 689 O O . ILE A 1 84 ? -5.738 -10.898 -21.594 1 79.75 84 ILE A O 1
ATOM 693 N N . ARG A 1 85 ? -6.492 -10.125 -19.703 1 71.25 85 ARG A N 1
ATOM 694 C CA . ARG A 1 85 ? -7.836 -9.898 -20.219 1 71.25 85 ARG A CA 1
ATOM 695 C C . ARG A 1 85 ? -7.855 -8.727 -21.203 1 71.25 85 ARG A C 1
ATOM 697 O O . ARG A 1 85 ? -8.516 -8.797 -22.234 1 71.25 85 ARG A O 1
ATOM 704 N N . ILE A 1 86 ? -7.098 -7.676 -20.984 1 70.12 86 ILE A N 1
ATOM 705 C CA . ILE A 1 86 ? -7.086 -6.488 -21.828 1 70.12 86 ILE A CA 1
ATOM 706 C C . ILE A 1 86 ? -6.387 -6.801 -23.141 1 70.12 86 ILE A C 1
ATOM 708 O O . ILE A 1 86 ? -6.844 -6.379 -24.219 1 70.12 86 ILE A O 1
ATOM 712 N N . ASN A 1 87 ? -5.418 -7.562 -22.984 1 68.44 87 ASN A N 1
ATOM 713 C CA . ASN A 1 87 ? -4.684 -7.914 -24.203 1 68.44 87 ASN A CA 1
ATOM 714 C C . ASN A 1 87 ? -5.512 -8.812 -25.109 1 68.44 87 ASN A C 1
ATOM 716 O O . ASN A 1 87 ? -5.422 -8.703 -26.344 1 68.44 87 ASN A O 1
ATOM 720 N N . ASN A 1 88 ? -6.375 -9.602 -24.531 1 64.75 88 ASN A N 1
ATOM 721 C CA . ASN A 1 88 ? -7.211 -10.484 -25.344 1 64.75 88 ASN A CA 1
ATOM 722 C C . ASN A 1 88 ? -8.398 -9.75 -25.938 1 64.75 88 ASN A C 1
ATOM 724 O O . ASN A 1 88 ? -8.883 -10.109 -27.016 1 64.75 88 ASN A O 1
ATOM 728 N N . GLN A 1 89 ? -8.883 -8.695 -25.328 1 61.34 89 GLN A N 1
ATOM 729 C CA . GLN A 1 89 ? -9.984 -7.91 -25.891 1 61.34 89 GLN A CA 1
ATOM 730 C C . GLN A 1 89 ? -9.492 -7.008 -27.016 1 61.34 89 GLN A C 1
ATOM 732 O O . GLN A 1 89 ? -10.266 -6.629 -27.891 1 61.34 89 GLN A O 1
ATOM 737 N N . GLU A 1 90 ? -8.312 -6.391 -26.969 1 55.44 90 GLU A N 1
ATOM 738 C CA . GLU A 1 90 ? -7.816 -5.52 -28.031 1 55.44 90 GLU A CA 1
ATOM 739 C C . GLU A 1 90 ? -7.438 -6.316 -29.266 1 55.44 90 GLU A C 1
ATOM 741 O O . GLU A 1 90 ? -7.098 -5.742 -30.297 1 55.44 90 GLU A O 1
ATOM 746 N N . SER A 1 91 ? -7.184 -7.566 -29.188 1 51.62 91 SER A N 1
ATOM 747 C CA . SER A 1 91 ? -6.824 -8.227 -30.438 1 51.62 91 SER A CA 1
ATOM 748 C C . SER A 1 91 ? -8.039 -8.422 -31.328 1 51.62 91 SER A C 1
ATOM 750 O O . SER A 1 91 ? -8.969 -9.148 -30.984 1 51.62 91 SER A O 1
ATOM 752 N N . PRO A 1 92 ? -8.422 -7.387 -32.094 1 47.12 92 PRO A N 1
ATOM 753 C CA . PRO A 1 92 ? -9.438 -7.645 -33.125 1 47.12 92 PRO A CA 1
ATOM 754 C C . PRO A 1 92 ? -9.125 -8.875 -33.969 1 47.12 92 PRO A C 1
ATOM 756 O O . PRO A 1 92 ? -7.969 -9.102 -34.344 1 47.12 92 PRO A O 1
ATOM 759 N N . ARG A 1 93 ? -9.945 -10 -34.031 1 42.88 93 ARG A N 1
ATOM 760 C CA . ARG A 1 93 ? -9.961 -11.047 -35.031 1 42.88 93 ARG A CA 1
ATOM 761 C C . ARG A 1 93 ? -9.688 -10.477 -36.406 1 42.88 93 ARG A C 1
ATOM 763 O O . ARG A 1 93 ? -10.508 -9.734 -36.969 1 42.88 93 ARG A O 1
ATOM 770 N N . GLU A 1 94 ? -8.531 -10 -36.688 1 37.88 94 GLU A N 1
ATOM 771 C CA . GLU A 1 94 ? -8.281 -9.875 -38.125 1 37.88 94 GLU A CA 1
ATOM 772 C C . GLU A 1 94 ? -8.648 -11.156 -38.844 1 37.88 94 GLU A C 1
ATOM 774 O O . GLU A 1 94 ? -7.941 -12.164 -38.75 1 37.88 94 GLU A O 1
ATOM 779 N N . ALA A 1 95 ? -9.812 -11.711 -38.75 1 36.97 95 ALA A N 1
ATOM 780 C CA . ALA A 1 95 ? -10.312 -12.711 -39.688 1 36.97 95 ALA A CA 1
ATOM 781 C C . ALA A 1 95 ? -10.031 -12.297 -41.125 1 36.97 95 ALA A C 1
ATOM 783 O O . ALA A 1 95 ? -10.43 -11.211 -41.531 1 36.97 95 ALA A O 1
ATOM 784 N N . ASN A 1 96 ? -8.93 -12.797 -41.531 1 30.91 96 ASN A N 1
ATOM 785 C CA . ASN A 1 96 ? -8.844 -13.047 -42.969 1 30.91 96 ASN A CA 1
ATOM 786 C C . ASN A 1 96 ? -10.031 -13.859 -43.469 1 30.91 96 ASN A C 1
ATOM 788 O O . ASN A 1 96 ? -10.445 -14.82 -42.844 1 30.91 96 ASN A O 1
ATOM 792 N N . MET B 1 1 ? -10.766 -21.062 7.586 1 25.17 1 MET B N 1
ATOM 793 C CA . MET B 1 1 ? -11.586 -19.953 7.082 1 25.17 1 MET B CA 1
ATOM 794 C C . MET B 1 1 ? -10.82 -18.641 7.125 1 25.17 1 MET B C 1
ATOM 796 O O . MET B 1 1 ? -10.922 -17.891 8.094 1 25.17 1 MET B O 1
ATOM 800 N N . ILE B 1 2 ? -9.641 -18.547 6.867 1 30.39 2 ILE B N 1
ATOM 801 C CA . ILE B 1 2 ? -8.773 -17.375 7.008 1 30.39 2 ILE B CA 1
ATOM 802 C C . ILE B 1 2 ? -9.414 -16.188 6.309 1 30.39 2 ILE B C 1
ATOM 804 O O . ILE B 1 2 ? -9.188 -15.953 5.121 1 30.39 2 ILE B O 1
ATOM 808 N N . LEU B 1 3 ? -10.734 -16.312 6.18 1 33.47 3 LEU B N 1
ATOM 809 C CA . LEU B 1 3 ? -11.305 -15.148 5.5 1 33.47 3 LEU B CA 1
ATOM 810 C C . LEU B 1 3 ? -10.672 -13.859 6.008 1 33.47 3 LEU B C 1
ATOM 812 O O . LEU B 1 3 ? -10.508 -13.68 7.215 1 33.47 3 LEU B O 1
ATOM 816 N N . PRO B 1 4 ? -9.664 -13.375 5.422 1 38.44 4 PRO B N 1
ATOM 817 C CA . PRO B 1 4 ? -9.438 -11.984 5.82 1 38.44 4 PRO B CA 1
ATOM 818 C C . PRO B 1 4 ? -10.672 -11.344 6.453 1 38.44 4 PRO B C 1
ATOM 820 O O . PRO B 1 4 ? -11.797 -11.75 6.164 1 38.44 4 PRO B O 1
ATOM 823 N N . ASP B 1 5 ? -10.781 -11.211 7.711 1 42.19 5 ASP B N 1
ATOM 824 C CA . ASP B 1 5 ? -11.852 -10.398 8.281 1 42.19 5 ASP B CA 1
ATOM 825 C C . ASP B 1 5 ? -12.508 -9.523 7.211 1 42.19 5 ASP B C 1
ATOM 827 O O . ASP B 1 5 ? -11.852 -9.125 6.246 1 42.19 5 ASP B O 1
ATOM 831 N N . LYS B 1 6 ? -13.766 -9.523 6.934 1 42.94 6 LYS B N 1
ATOM 832 C CA . LYS B 1 6 ? -14.664 -8.75 6.082 1 42.94 6 LYS B CA 1
ATOM 833 C C . LYS B 1 6 ? -14.031 -7.41 5.699 1 42.94 6 LYS B C 1
ATOM 835 O O . LYS B 1 6 ? -12.984 -7.039 6.219 1 42.94 6 LYS B O 1
ATOM 840 N N . TYR B 1 7 ? -14.789 -6.199 5.66 1 48.25 7 TYR B N 1
ATOM 841 C CA . TYR B 1 7 ? -14.797 -4.816 5.195 1 48.25 7 TYR B CA 1
ATOM 842 C C . TYR B 1 7 ? -13.727 -3.996 5.902 1 48.25 7 TYR B C 1
ATOM 844 O O . TYR B 1 7 ? -13.789 -3.803 7.121 1 48.25 7 TYR B O 1
ATOM 852 N N . THR B 1 8 ? -12.336 -4.359 5.566 1 56.56 8 THR B N 1
ATOM 853 C CA . THR B 1 8 ? -11.555 -3.225 6.035 1 56.56 8 THR B CA 1
ATOM 854 C C . THR B 1 8 ? -12.406 -1.961 6.09 1 56.56 8 THR B C 1
ATOM 856 O O . THR B 1 8 ? -13.117 -1.645 5.129 1 56.56 8 THR B O 1
ATOM 859 N N . SER B 1 9 ? -12.672 -1.525 7.363 1 72.44 9 SER B N 1
ATOM 860 C CA . SER B 1 9 ? -13.375 -0.249 7.438 1 72.44 9 SER B CA 1
ATOM 861 C C . SER B 1 9 ? -12.75 0.783 6.508 1 72.44 9 SER B C 1
ATOM 863 O O . SER B 1 9 ? -11.602 0.626 6.082 1 72.44 9 SER B O 1
ATOM 865 N N . LEU B 1 10 ? -13.516 1.486 5.934 1 79.88 10 LEU B N 1
ATOM 866 C CA . LEU B 1 10 ? -13.07 2.574 5.07 1 79.88 10 LEU B CA 1
ATOM 867 C C . LEU B 1 10 ? -11.844 3.264 5.656 1 79.88 10 LEU B C 1
ATOM 869 O O . LEU B 1 10 ? -10.93 3.643 4.922 1 79.88 10 LEU B O 1
ATOM 873 N N . THR B 1 11 ? -11.797 3.158 7.016 1 82.75 11 THR B N 1
ATOM 874 C CA . THR B 1 11 ? -10.742 3.926 7.672 1 82.75 11 THR B CA 1
ATOM 875 C C . THR B 1 11 ? -9.461 3.107 7.773 1 82.75 11 THR B C 1
ATOM 877 O O . THR B 1 11 ? -8.406 3.643 8.117 1 82.75 11 THR B O 1
ATOM 880 N N . GLU B 1 12 ? -9.492 1.85 7.434 1 88.88 12 GLU B N 1
ATOM 881 C CA . GLU B 1 12 ? -8.305 0.997 7.48 1 88.88 12 GLU B CA 1
ATOM 882 C C . GLU B 1 12 ? -7.734 0.766 6.082 1 88.88 12 GLU B C 1
ATOM 884 O O . GLU B 1 12 ? -6.625 0.249 5.938 1 88.88 12 GLU B O 1
ATOM 889 N N . SER B 1 13 ? -8.484 1.196 5.16 1 92.81 13 SER B N 1
ATOM 890 C CA . SER B 1 13 ? -8.039 1.035 3.779 1 92.81 13 SER B CA 1
ATOM 891 C C . SER B 1 13 ? -7.012 2.096 3.402 1 92.81 13 SER B C 1
ATOM 893 O O . SER B 1 13 ? -6.902 3.127 4.07 1 92.81 13 SER B O 1
ATOM 895 N N . PHE B 1 14 ? -6.281 1.809 2.33 1 96.25 14 PHE B N 1
ATOM 896 C CA . PHE B 1 14 ? -5.34 2.789 1.806 1 96.25 14 PHE B CA 1
ATOM 897 C C . PHE B 1 14 ? -6.051 4.094 1.461 1 96.25 14 PHE B C 1
ATOM 899 O O . PHE B 1 14 ? -5.574 5.176 1.807 1 96.25 14 PHE B O 1
ATOM 906 N N . ILE B 1 15 ? -7.199 4.027 0.889 1 96 15 ILE B N 1
ATOM 907 C CA . ILE B 1 15 ? -7.953 5.199 0.456 1 96 15 ILE B CA 1
ATOM 908 C C . ILE B 1 15 ? -8.438 5.984 1.674 1 96 15 ILE B C 1
ATOM 910 O O . ILE B 1 15 ? -8.352 7.211 1.706 1 96 15 ILE B O 1
ATOM 914 N N . GLY B 1 16 ? -8.953 5.293 2.674 1 95.19 16 GLY B N 1
ATOM 915 C CA . GLY B 1 16 ? -9.422 5.953 3.881 1 95.19 16 GLY B CA 1
ATOM 916 C C . GLY B 1 16 ? -8.32 6.688 4.625 1 95.19 16 GLY B C 1
ATOM 917 O O . GLY B 1 16 ? -8.492 7.852 5 1 95.19 16 GLY B O 1
ATOM 918 N N . ILE B 1 17 ? -7.254 6.023 4.805 1 96.38 17 ILE B N 1
ATOM 919 C CA . ILE B 1 17 ? -6.125 6.621 5.512 1 96.38 17 ILE B CA 1
ATOM 920 C C . ILE B 1 17 ? -5.559 7.777 4.691 1 96.38 17 ILE B C 1
ATOM 922 O O . ILE B 1 17 ? -5.184 8.812 5.246 1 96.38 17 ILE B O 1
ATOM 926 N N . SER B 1 18 ? -5.504 7.633 3.328 1 97.62 18 SER B N 1
ATOM 927 C CA . SER B 1 18 ? -5.027 8.703 2.455 1 97.62 18 SER B CA 1
ATOM 928 C C . SER B 1 18 ? -5.875 9.961 2.611 1 97.62 18 SER B C 1
ATOM 930 O O . SER B 1 18 ? -5.344 11.07 2.641 1 97.62 18 SER B O 1
ATOM 932 N N . ALA B 1 19 ? -7.172 9.789 2.699 1 96.81 19 ALA B N 1
ATOM 933 C CA . ALA B 1 19 ? -8.062 10.938 2.85 1 96.81 19 ALA B CA 1
ATOM 934 C C . ALA B 1 19 ? -7.746 11.711 4.125 1 96.81 19 ALA B C 1
ATOM 936 O O . ALA B 1 19 ? -7.691 12.945 4.113 1 96.81 19 ALA B O 1
ATOM 937 N N . VAL B 1 20 ? -7.535 10.992 5.121 1 96.19 20 VAL B N 1
ATOM 938 C CA . VAL B 1 20 ? -7.25 11.594 6.422 1 96.19 20 VAL B CA 1
ATOM 939 C C . VAL B 1 20 ? -5.887 12.273 6.387 1 96.19 20 VAL B C 1
ATOM 941 O O . VAL B 1 20 ? -5.719 13.367 6.938 1 96.19 20 VAL B O 1
ATOM 944 N N . LEU B 1 21 ? -4.914 11.641 5.758 1 97.88 21 LEU B N 1
ATOM 945 C CA . LEU B 1 21 ? -3.578 12.219 5.656 1 97.88 21 LEU B CA 1
ATOM 946 C C . LEU B 1 21 ? -3.598 13.492 4.809 1 97.88 21 LEU B C 1
ATOM 948 O O . LEU B 1 21 ? -2.9 14.461 5.121 1 97.88 21 LEU B O 1
ATOM 952 N N . LEU B 1 22 ? -4.395 13.477 3.758 1 98 22 LEU B N 1
ATOM 953 C CA . LEU B 1 22 ? -4.527 14.672 2.932 1 98 22 LEU B CA 1
ATOM 954 C C . LEU B 1 22 ? -5.168 15.812 3.721 1 98 22 LEU B C 1
ATOM 956 O O . LEU B 1 22 ? -4.75 16.969 3.604 1 98 22 LEU B O 1
ATOM 960 N N . ASP B 1 23 ? -6.137 15.43 4.473 1 97.12 23 ASP B N 1
ATOM 961 C CA . ASP B 1 23 ? -6.773 16.422 5.336 1 97.12 23 ASP B CA 1
ATOM 962 C C . ASP B 1 23 ? -5.777 17 6.336 1 97.12 23 ASP B C 1
ATOM 964 O O . ASP B 1 23 ? -5.781 18.203 6.598 1 97.12 23 ASP B O 1
ATOM 968 N N . THR B 1 24 ? -4.996 16.156 6.891 1 97.81 24 THR B N 1
ATOM 969 C CA . THR B 1 24 ? -3.982 16.578 7.852 1 97.81 24 THR B CA 1
ATOM 970 C C . THR B 1 24 ? -2.941 17.469 7.191 1 97.81 24 THR B C 1
ATOM 972 O O . THR B 1 24 ? -2.488 18.453 7.785 1 97.81 24 THR B O 1
ATOM 975 N N . LEU B 1 25 ? -2.547 17.141 6 1 98.12 25 LEU B N 1
ATOM 976 C CA . LEU B 1 25 ? -1.544 17.859 5.23 1 98.12 25 LEU B CA 1
ATOM 977 C C . LEU B 1 25 ? -2.072 19.234 4.809 1 98.12 25 LEU B C 1
ATOM 979 O O . LEU B 1 25 ? -1.378 20.234 4.953 1 98.12 25 LEU B O 1
ATOM 983 N N . GLY B 1 26 ? -3.33 19.25 4.301 1 96.81 26 GLY B N 1
ATOM 984 C CA . GLY B 1 26 ? -3.869 20.5 3.777 1 96.81 26 GLY B CA 1
ATOM 985 C C . GLY B 1 26 ? -2.959 21.156 2.762 1 96.81 26 GLY B C 1
ATOM 986 O O . GLY B 1 26 ? -2.525 20.531 1.799 1 96.81 26 GLY B O 1
ATOM 987 N N . ASP B 1 27 ? -2.611 22.438 3.006 1 96.25 27 ASP B N 1
ATOM 988 C CA . ASP B 1 27 ? -1.746 23.188 2.102 1 96.25 27 ASP B CA 1
ATOM 989 C C . ASP B 1 27 ? -0.32 23.266 2.643 1 96.25 27 ASP B C 1
ATOM 991 O O . ASP B 1 27 ? 0.527 23.953 2.076 1 96.25 27 ASP B O 1
ATOM 995 N N . LYS B 1 28 ? -0.093 22.547 3.641 1 97.88 28 LYS B N 1
ATOM 996 C CA . LYS B 1 28 ? 1.223 22.578 4.273 1 97.88 28 LYS B CA 1
ATOM 997 C C . LYS B 1 28 ? 2.193 21.641 3.566 1 97.88 28 LYS B C 1
ATOM 999 O O . LYS B 1 28 ? 1.778 20.797 2.77 1 97.88 28 LYS B O 1
ATOM 1004 N N . LYS B 1 29 ? 3.373 21.859 3.748 1 98.38 29 LYS B N 1
ATOM 1005 C CA . LYS B 1 29 ? 4.473 20.969 3.391 1 98.38 29 LYS B CA 1
ATOM 1006 C C . LYS B 1 29 ? 5.113 20.359 4.633 1 98.38 29 LYS B C 1
ATOM 1008 O O . LYS B 1 29 ? 5.66 21.078 5.473 1 98.38 29 LYS B O 1
ATOM 1013 N N . LEU B 1 30 ? 4.996 19.109 4.801 1 98.69 30 LEU B N 1
ATOM 1014 C CA . LEU B 1 30 ? 5.406 18.469 6.043 1 98.69 30 LEU B CA 1
ATOM 1015 C C . LEU B 1 30 ? 6.352 17.297 5.766 1 98.69 30 LEU B C 1
ATOM 1017 O O . LEU B 1 30 ? 6.199 16.594 4.766 1 98.69 30 LEU B O 1
ATOM 1021 N N . THR B 1 31 ? 7.332 17.109 6.625 1 98.62 31 THR B N 1
ATOM 1022 C CA . THR B 1 31 ? 8.141 15.898 6.566 1 98.62 31 THR B CA 1
ATOM 1023 C C . THR B 1 31 ? 7.293 14.68 6.922 1 98.62 31 THR B C 1
ATOM 1025 O O . THR B 1 31 ? 6.18 14.812 7.43 1 98.62 31 THR B O 1
ATOM 1028 N N . VAL B 1 32 ? 7.812 13.531 6.727 1 98.5 32 VAL B N 1
ATOM 1029 C CA . VAL B 1 32 ? 7.145 12.273 7.043 1 98.5 32 VAL B CA 1
ATOM 1030 C C . VAL B 1 32 ? 6.797 12.227 8.531 1 98.5 32 VAL B C 1
ATOM 1032 O O . VAL B 1 32 ? 5.672 11.891 8.906 1 98.5 32 VAL B O 1
ATOM 1035 N N . ASP B 1 33 ? 7.715 12.617 9.328 1 98.62 33 ASP B N 1
ATOM 1036 C CA . ASP B 1 33 ? 7.531 12.547 10.773 1 98.62 33 ASP B CA 1
ATOM 1037 C C . ASP B 1 33 ? 6.484 13.555 11.242 1 98.62 33 ASP B C 1
ATOM 1039 O O . ASP B 1 33 ? 5.664 13.242 12.117 1 98.62 33 ASP B O 1
ATOM 1043 N N . LYS B 1 34 ? 6.578 14.703 10.664 1 98.62 34 LYS B N 1
ATOM 1044 C CA . LYS B 1 34 ? 5.66 15.758 11.094 1 98.62 34 LYS B CA 1
ATOM 1045 C C . LYS B 1 34 ? 4.227 15.43 10.703 1 98.62 34 LYS B C 1
ATOM 1047 O O . LYS B 1 34 ? 3.295 15.648 11.477 1 98.62 34 LYS B O 1
ATOM 1052 N N . LEU B 1 35 ? 4.02 14.961 9.539 1 98.69 35 LEU B N 1
ATOM 1053 C CA . LEU B 1 35 ? 2.691 14.547 9.109 1 98.69 35 LEU B CA 1
ATOM 1054 C C . LEU B 1 35 ? 2.145 13.445 10.008 1 98.69 35 LEU B C 1
ATOM 1056 O O . LEU B 1 35 ? 0.977 13.484 10.406 1 98.69 35 LEU B O 1
ATOM 1060 N N . TRP B 1 36 ? 2.982 12.5 10.344 1 98.19 36 TRP B N 1
ATOM 1061 C CA . TRP B 1 36 ? 2.615 11.414 11.25 1 98.19 36 TRP B CA 1
ATOM 1062 C C . TRP B 1 36 ? 2.178 11.961 12.602 1 98.19 36 TRP B C 1
ATOM 1064 O O . TRP B 1 36 ? 1.142 11.555 13.141 1 98.19 36 TRP B O 1
ATOM 1074 N N . ASN B 1 37 ? 2.969 12.82 13.094 1 98.38 37 ASN B N 1
ATOM 1075 C CA . ASN B 1 37 ? 2.674 13.406 14.398 1 98.38 37 ASN B CA 1
ATOM 1076 C C . ASN B 1 37 ? 1.369 14.195 14.375 1 98.38 37 ASN B C 1
ATOM 1078 O O . ASN B 1 37 ? 0.553 14.078 15.289 1 98.38 37 ASN B O 1
ATOM 1082 N N . ASN B 1 38 ? 1.229 15.031 13.336 1 98.19 38 ASN B N 1
ATOM 1083 C CA . ASN B 1 38 ? 0 15.812 13.211 1 98.19 38 ASN B CA 1
ATOM 1084 C C . ASN B 1 38 ? -1.22 14.906 13.055 1 98.19 38 ASN B C 1
ATOM 1086 O O . ASN B 1 38 ? -2.27 15.164 13.641 1 98.19 38 ASN B O 1
ATOM 1090 N N . PHE B 1 39 ? -1.051 13.914 12.273 1 97.38 39 PHE B N 1
ATOM 1091 C CA . PHE B 1 39 ? -2.088 12.914 12.062 1 97.38 39 PHE B CA 1
ATOM 1092 C C . PHE B 1 39 ? -2.486 12.258 13.383 1 97.38 39 PHE B C 1
ATOM 1094 O O . PHE B 1 39 ? -3.674 12.148 13.688 1 97.38 39 PHE B O 1
ATOM 1101 N N . ASN B 1 40 ? -1.543 11.812 14.133 1 96.81 40 ASN B N 1
ATOM 1102 C CA . ASN B 1 40 ? -1.81 11.18 15.414 1 96.81 40 ASN B CA 1
ATOM 1103 C C . ASN B 1 40 ? -2.508 12.133 16.391 1 96.81 40 ASN B C 1
ATOM 1105 O O . ASN B 1 40 ? -3.473 11.75 17.047 1 96.81 40 ASN B O 1
ATOM 1109 N N . LYS B 1 41 ? -2.02 13.344 16.438 1 96.94 41 LYS B N 1
ATOM 1110 C CA . LYS B 1 41 ? -2.588 14.344 17.328 1 96.94 41 LYS B CA 1
ATOM 1111 C C . LYS B 1 41 ? -4.039 14.648 16.969 1 96.94 41 LYS B C 1
ATOM 1113 O O . LYS B 1 41 ? -4.895 14.75 17.859 1 96.94 41 LYS B O 1
ATOM 1118 N N . LYS B 1 42 ? -4.293 14.719 15.688 1 95.69 42 LYS B N 1
ATOM 1119 C CA . LYS B 1 42 ? -5.594 15.18 15.211 1 95.69 42 LYS B CA 1
ATOM 1120 C C . LYS B 1 42 ? -6.605 14.039 15.188 1 95.69 42 LYS B C 1
ATOM 1122 O O . LYS B 1 42 ? -7.785 14.242 15.484 1 95.69 42 LYS B O 1
ATOM 1127 N N . TYR B 1 43 ? -6.16 12.82 14.906 1 93.5 43 TYR B N 1
ATOM 1128 C CA . TYR B 1 43 ? -7.148 11.797 14.594 1 93.5 43 TYR B CA 1
ATOM 1129 C C . TYR B 1 43 ? -7.02 10.609 15.539 1 93.5 43 TYR B C 1
ATOM 1131 O O . TYR B 1 43 ? -8.008 9.93 15.828 1 93.5 43 TYR B O 1
ATOM 1139 N N . VAL B 1 44 ? -5.859 10.281 16.047 1 91.62 44 VAL B N 1
ATOM 1140 C CA . VAL B 1 44 ? -5.664 9.109 16.906 1 91.62 44 VAL B CA 1
ATOM 1141 C C . VAL B 1 44 ? -5.906 9.492 18.359 1 91.62 44 VAL B C 1
ATOM 1143 O O . VAL B 1 44 ? -6.73 8.875 19.047 1 91.62 44 VAL B O 1
ATOM 1146 N N . LYS B 1 45 ? -5.285 10.523 18.75 1 93.62 45 LYS B N 1
ATOM 1147 C CA . LYS B 1 45 ? -5.371 10.938 20.141 1 93.62 45 LYS B CA 1
ATOM 1148 C C . LYS B 1 45 ? -6.762 11.469 20.469 1 93.62 45 LYS B C 1
ATOM 1150 O O . LYS B 1 45 ? -7.188 11.43 21.625 1 93.62 45 LYS B O 1
ATOM 1155 N N . THR B 1 46 ? -7.492 11.953 19.453 1 92.44 46 THR B N 1
ATOM 1156 C CA . THR B 1 46 ? -8.836 12.477 19.672 1 92.44 46 THR B CA 1
ATOM 1157 C C . THR B 1 46 ? -9.883 11.398 19.438 1 92.44 46 THR B C 1
ATOM 1159 O O . THR B 1 46 ? -11.086 11.68 19.453 1 92.44 46 THR B O 1
ATOM 1162 N N . ASN B 1 47 ? -9.445 10.164 19.094 1 88.88 47 ASN B N 1
ATOM 1163 C CA . ASN B 1 47 ? -10.297 8.992 18.906 1 88.88 47 ASN B CA 1
ATOM 1164 C C . ASN B 1 47 ? -11.219 9.164 17.703 1 88.88 47 ASN B C 1
ATOM 1166 O O . ASN B 1 47 ? -12.344 8.656 17.703 1 88.88 47 ASN B O 1
ATOM 1170 N N . LYS B 1 48 ? -10.836 9.969 16.781 1 89.56 48 LYS B N 1
ATOM 1171 C CA . LYS B 1 48 ? -11.617 10.133 15.562 1 89.56 48 LYS B CA 1
ATOM 1172 C C . LYS B 1 48 ? -11.438 8.945 14.625 1 89.56 48 LYS B C 1
ATOM 1174 O O . LYS B 1 48 ? -12.305 8.664 13.797 1 89.56 48 LYS B O 1
ATOM 1179 N N . LEU B 1 49 ? -10.312 8.281 14.82 1 85.44 49 LEU B N 1
ATOM 1180 C CA . LEU B 1 49 ? -10.07 7.043 14.094 1 85.44 49 LEU B CA 1
ATOM 1181 C C . LEU B 1 49 ? -10.172 5.836 15.023 1 85.44 49 LEU B C 1
ATOM 1183 O O . LEU B 1 49 ? -9.461 5.762 16.031 1 85.44 49 LEU B O 1
ATOM 1187 N N . LYS B 1 50 ? -11.047 5.035 14.719 1 81.44 50 LYS B N 1
ATOM 1188 C CA . LYS B 1 50 ? -11.305 3.877 15.57 1 81.44 50 LYS B CA 1
ATOM 1189 C C . LYS B 1 50 ? -10.086 2.957 15.633 1 81.44 50 LYS B C 1
ATOM 1191 O O . LYS B 1 50 ? -9.75 2.428 16.688 1 81.44 50 LYS B O 1
ATOM 1196 N N . HIS B 1 51 ? -9.438 2.812 14.539 1 86.06 51 HIS B N 1
ATOM 1197 C CA . HIS B 1 51 ? -8.25 1.965 14.469 1 86.06 51 HIS B CA 1
ATOM 1198 C C . HIS B 1 51 ? -7.086 2.703 13.82 1 86.06 51 HIS B C 1
ATOM 1200 O O . HIS B 1 51 ? -7.062 2.893 12.602 1 86.06 51 HIS B O 1
ATOM 1206 N N . ALA B 1 52 ? -6.23 3.064 14.68 1 89 52 ALA B N 1
ATOM 1207 C CA . ALA B 1 52 ? -5.047 3.771 14.203 1 89 52 ALA B CA 1
ATOM 1208 C C . ALA B 1 52 ? -4.102 2.822 13.469 1 89 52 ALA B C 1
ATOM 1210 O O . ALA B 1 52 ? -3.859 1.703 13.93 1 89 52 ALA B O 1
ATOM 1211 N N . PRO B 1 53 ? -3.648 3.256 12.281 1 93.94 53 PRO B N 1
ATOM 1212 C CA . PRO B 1 53 ? -2.639 2.414 11.641 1 93.94 53 PRO B CA 1
ATOM 1213 C C . PRO B 1 53 ? -1.305 2.42 12.383 1 93.94 53 PRO B C 1
ATOM 1215 O O . PRO B 1 53 ? -0.967 3.406 13.039 1 93.94 53 PRO B O 1
ATOM 1218 N N . VAL B 1 54 ? -0.562 1.328 12.242 1 94.56 54 VAL B N 1
ATOM 1219 C CA . VAL B 1 54 ? 0.824 1.326 12.695 1 94.56 54 VAL B CA 1
ATOM 1220 C C . VAL B 1 54 ? 1.686 2.145 11.734 1 94.56 54 VAL B C 1
ATOM 1222 O O . VAL B 1 54 ? 1.275 2.422 10.609 1 94.56 54 VAL B O 1
ATOM 1225 N N . TYR B 1 55 ? 2.855 2.479 12.172 1 96.31 55 TYR B N 1
ATOM 1226 C CA . TYR B 1 55 ? 3.744 3.334 11.398 1 96.31 55 TYR B CA 1
ATOM 1227 C C . TYR B 1 55 ? 4.078 2.697 10.055 1 96.31 55 TYR B C 1
ATOM 1229 O O . TYR B 1 55 ? 4.168 3.391 9.031 1 96.31 55 TYR B O 1
ATOM 1237 N N . GLN B 1 56 ? 4.281 1.382 10.047 1 95.69 56 GLN B N 1
ATOM 1238 C CA . GLN B 1 56 ? 4.637 0.692 8.812 1 95.69 56 GLN B CA 1
ATOM 1239 C C . GLN B 1 56 ? 3.543 0.847 7.758 1 95.69 56 GLN B C 1
ATOM 1241 O O . GLN B 1 56 ? 3.832 1.075 6.582 1 95.69 56 GLN B O 1
ATOM 1246 N N . LYS B 1 57 ? 2.316 0.626 8.203 1 95.88 57 LYS B N 1
ATOM 1247 C CA . LYS B 1 57 ? 1.21 0.835 7.273 1 95.88 57 LYS B CA 1
ATOM 1248 C C . LYS B 1 57 ? 1.187 2.271 6.762 1 95.88 57 LYS B C 1
ATOM 1250 O O . LYS B 1 57 ? 0.924 2.512 5.582 1 95.88 57 LYS B O 1
ATOM 1255 N N . TYR B 1 58 ? 1.479 3.197 7.695 1 97.19 58 TYR B N 1
ATOM 1256 C CA . TYR B 1 58 ? 1.566 4.609 7.34 1 97.19 58 TYR B CA 1
ATOM 1257 C C . TYR B 1 58 ? 2.559 4.824 6.203 1 97.19 58 TYR B C 1
ATOM 1259 O O . TYR B 1 58 ? 2.264 5.527 5.234 1 97.19 58 TYR B O 1
ATOM 1267 N N . ILE B 1 59 ? 3.594 4.227 6.223 1 97.69 59 ILE B N 1
ATOM 1268 C CA . ILE B 1 59 ? 4.629 4.363 5.203 1 97.69 59 ILE B CA 1
ATOM 1269 C C . ILE B 1 59 ? 4.133 3.781 3.881 1 97.69 59 ILE B C 1
ATOM 1271 O O . ILE B 1 59 ? 4.398 4.332 2.811 1 97.69 59 ILE B O 1
ATOM 1275 N N . TYR B 1 60 ? 3.414 2.695 3.934 1 96.69 60 TYR B N 1
ATOM 1276 C CA . TYR B 1 60 ? 2.883 2.062 2.732 1 96.69 60 TYR B CA 1
ATOM 1277 C C . TYR B 1 60 ? 1.795 2.922 2.1 1 96.69 60 TYR B C 1
ATOM 1279 O O . TYR B 1 60 ? 1.678 2.982 0.874 1 96.69 60 TYR B O 1
ATOM 1287 N N . VAL B 1 61 ? 0.973 3.551 2.936 1 98.06 61 VAL B N 1
ATOM 1288 C CA . VAL B 1 61 ? -0.062 4.445 2.43 1 98.06 61 VAL B CA 1
ATOM 1289 C C . VAL B 1 61 ? 0.583 5.648 1.74 1 98.06 61 VAL B C 1
ATOM 1291 O O . VAL B 1 61 ? 0.134 6.074 0.674 1 98.06 61 VAL B O 1
ATOM 1294 N N . LEU B 1 62 ? 1.669 6.176 2.338 1 98.44 62 LEU B N 1
ATOM 1295 C CA . LEU B 1 62 ? 2.396 7.262 1.691 1 98.44 62 LEU B CA 1
ATOM 1296 C C . LEU B 1 62 ? 2.912 6.832 0.322 1 98.44 62 LEU B C 1
ATOM 1298 O O . LEU B 1 62 ? 2.842 7.598 -0.641 1 98.44 62 LEU B O 1
ATOM 1302 N N . GLU B 1 63 ? 3.502 5.633 0.283 1 97.06 63 GLU B N 1
ATOM 1303 C CA . GLU B 1 63 ? 3.965 5.086 -0.989 1 97.06 63 GLU B CA 1
ATOM 1304 C C . GLU B 1 63 ? 2.834 5.035 -2.014 1 97.06 63 GLU B C 1
ATOM 1306 O O . GLU B 1 63 ? 3.008 5.457 -3.158 1 97.06 63 GLU B O 1
ATOM 1311 N N . PHE B 1 64 ? 1.727 4.598 -1.607 1 97 64 PHE B N 1
ATOM 1312 C CA . PHE B 1 64 ? 0.55 4.551 -2.467 1 97 64 PHE B CA 1
ATOM 1313 C C . PHE B 1 64 ? 0.167 5.949 -2.938 1 97 64 PHE B C 1
ATOM 1315 O O . PHE B 1 64 ? -0.086 6.164 -4.125 1 97 64 PHE B O 1
ATOM 1322 N N . MET B 1 65 ? 0.09 6.875 -2.018 1 97.88 65 MET B N 1
ATOM 1323 C CA . MET B 1 65 ? -0.27 8.25 -2.338 1 97.88 65 MET B CA 1
ATOM 1324 C C . MET B 1 65 ? 0.705 8.852 -3.35 1 97.88 65 MET B C 1
ATOM 1326 O O . MET B 1 65 ? 0.298 9.578 -4.258 1 97.88 65 MET B O 1
ATOM 1330 N N . TYR B 1 66 ? 1.935 8.508 -3.191 1 97.56 66 TYR B N 1
ATOM 1331 C CA . TYR B 1 66 ? 2.957 9 -4.105 1 97.56 66 TYR B CA 1
ATOM 1332 C C . TYR B 1 66 ? 2.779 8.406 -5.496 1 97.56 66 TYR B C 1
ATOM 1334 O O . TYR B 1 66 ? 2.785 9.125 -6.496 1 97.56 66 TYR B O 1
ATOM 1342 N N . LEU B 1 67 ? 2.598 7.129 -5.551 1 95.62 67 LEU B N 1
ATOM 1343 C CA . LEU B 1 67 ? 2.447 6.422 -6.816 1 95.62 67 LEU B CA 1
ATOM 1344 C C . LEU B 1 67 ? 1.176 6.863 -7.535 1 95.62 67 LEU B C 1
ATOM 1346 O O . LEU B 1 67 ? 1.12 6.855 -8.766 1 95.62 67 LEU B O 1
ATOM 1350 N N . SER B 1 68 ? 0.172 7.285 -6.805 1 96.25 68 SER B N 1
ATOM 1351 C CA . SER B 1 68 ? -1.106 7.703 -7.371 1 96.25 68 SER B CA 1
ATOM 1352 C C . SER B 1 68 ? -1.136 9.211 -7.613 1 96.25 68 SER B C 1
ATOM 1354 O O . SER B 1 68 ? -2.191 9.773 -7.914 1 96.25 68 SER B O 1
ATOM 1356 N N . ASN B 1 69 ? -0.113 9.914 -7.352 1 96.81 69 ASN B N 1
ATOM 1357 C CA . ASN B 1 69 ? 0.076 11.336 -7.629 1 96.81 69 ASN B CA 1
ATOM 1358 C C . ASN B 1 69 ? -0.772 12.203 -6.703 1 96.81 69 ASN B C 1
ATOM 1360 O O . ASN B 1 69 ? -1.158 13.312 -7.07 1 96.81 69 ASN B O 1
ATOM 1364 N N . MET B 1 70 ? -1.152 11.75 -5.59 1 97.62 70 MET B N 1
ATOM 1365 C CA . MET B 1 70 ? -1.873 12.547 -4.598 1 97.62 70 MET B CA 1
ATOM 1366 C C . MET B 1 70 ? -0.929 13.5 -3.871 1 97.62 70 MET B C 1
ATOM 1368 O O . MET B 1 70 ? -1.328 14.594 -3.48 1 97.62 70 MET B O 1
ATOM 1372 N N . VAL B 1 71 ? 0.31 13.008 -3.703 1 98.5 71 VAL B N 1
ATOM 1373 C CA . VAL B 1 71 ? 1.328 13.828 -3.051 1 98.5 71 VAL B CA 1
ATOM 1374 C C . VAL B 1 71 ? 2.637 13.75 -3.836 1 98.5 71 VAL B C 1
ATOM 1376 O O . VAL B 1 71 ? 2.805 12.867 -4.684 1 98.5 71 VAL B O 1
ATOM 1379 N N . SER B 1 72 ? 3.486 14.617 -3.633 1 98 72 SER B N 1
ATOM 1380 C CA . SER B 1 72 ? 4.863 14.609 -4.117 1 98 72 SER B CA 1
ATOM 1381 C C . SER B 1 72 ? 5.844 14.953 -3.004 1 98 72 SER B C 1
ATOM 1383 O O . SER B 1 72 ? 5.434 15.234 -1.873 1 98 72 SER B O 1
ATOM 1385 N N . TYR B 1 73 ? 7.078 14.734 -3.283 1 97.56 73 TYR B N 1
ATOM 1386 C CA . TYR B 1 73 ? 8.141 15.125 -2.361 1 97.56 73 TYR B CA 1
ATOM 1387 C C . TYR B 1 73 ? 8.984 16.25 -2.947 1 97.56 73 TYR B C 1
ATOM 1389 O O . TYR B 1 73 ? 9.422 16.172 -4.098 1 97.56 73 TYR B O 1
ATOM 1397 N N . ASN B 1 74 ? 9.156 17.359 -2.199 1 97 74 ASN B N 1
ATOM 1398 C CA . ASN B 1 74 ? 9.992 18.453 -2.695 1 97 74 ASN B CA 1
ATOM 1399 C C . ASN B 1 74 ? 11.469 18.219 -2.363 1 97 74 ASN B C 1
ATOM 1401 O O . ASN B 1 74 ? 11.828 17.172 -1.829 1 97 74 ASN B O 1
ATOM 1405 N N . GLU B 1 75 ? 12.344 19.156 -2.68 1 96.88 75 GLU B N 1
ATOM 1406 C CA . GLU B 1 75 ? 13.789 19.016 -2.561 1 96.88 75 GLU B CA 1
ATOM 1407 C C . GLU B 1 75 ? 14.211 18.844 -1.102 1 96.88 75 GLU B C 1
ATOM 14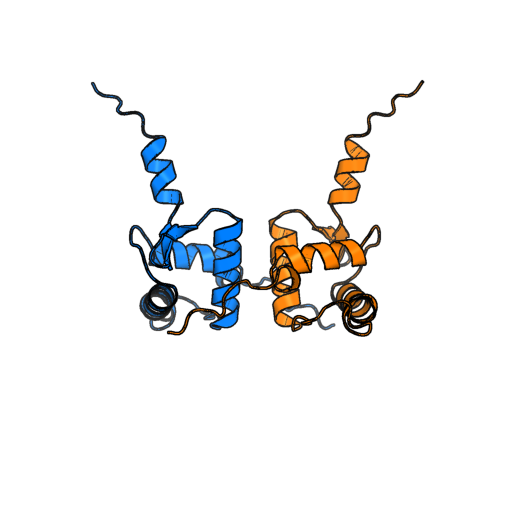09 O O . GLU B 1 75 ? 15.266 18.281 -0.812 1 96.88 75 GLU B O 1
ATOM 1414 N N . LYS B 1 76 ? 13.398 19.281 -0.197 1 97.06 76 LYS B N 1
ATOM 1415 C CA . LYS B 1 76 ? 13.703 19.234 1.229 1 97.06 76 LYS B CA 1
ATOM 1416 C C . LYS B 1 76 ? 13.203 17.938 1.854 1 97.06 76 LYS B C 1
ATOM 1418 O O . LYS B 1 76 ? 13.352 17.719 3.059 1 97.06 76 LYS B O 1
ATOM 1423 N N . GLY B 1 77 ? 12.516 17.125 1.11 1 97.12 77 GLY B N 1
ATOM 1424 C CA . GLY B 1 77 ? 11.984 15.859 1.61 1 97.12 77 GLY B CA 1
ATOM 1425 C C . GLY B 1 77 ? 10.609 16 2.25 1 97.12 77 GLY B C 1
ATOM 1426 O O . GLY B 1 77 ? 10.188 15.141 3.021 1 97.12 77 GLY B O 1
ATOM 1427 N N . GLU B 1 78 ? 9.992 17.109 1.923 1 98.5 78 GLU B N 1
ATOM 1428 C CA . GLU B 1 78 ? 8.648 17.344 2.461 1 98.5 78 GLU B CA 1
ATOM 1429 C C . GLU B 1 78 ? 7.578 16.812 1.514 1 98.5 78 GLU B C 1
ATOM 1431 O O . GLU B 1 78 ? 7.734 16.875 0.292 1 98.5 78 GLU B O 1
ATOM 1436 N N . ILE B 1 79 ? 6.5 16.359 2.107 1 98.75 79 ILE B N 1
ATOM 1437 C CA . ILE B 1 79 ? 5.332 15.891 1.377 1 98.75 79 ILE B CA 1
ATOM 1438 C C . ILE B 1 79 ? 4.434 17.078 1.019 1 98.75 79 ILE B C 1
ATOM 1440 O O . ILE B 1 79 ? 4.141 17.922 1.868 1 98.75 79 ILE B O 1
ATOM 1444 N N . VAL B 1 80 ? 4.098 17.078 -0.272 1 98.06 80 VAL B N 1
ATOM 1445 C CA . VAL B 1 80 ? 3.289 18.188 -0.785 1 98.06 80 VAL B CA 1
ATOM 1446 C C . VAL B 1 80 ? 1.99 17.641 -1.378 1 98.06 80 VAL B C 1
ATOM 1448 O O . VAL B 1 80 ? 2.002 16.656 -2.107 1 98.06 80 VAL B O 1
ATOM 1451 N N . ASN B 1 81 ? 0.86 18.25 -1.047 1 98.38 81 ASN B N 1
ATOM 1452 C CA . ASN B 1 81 ? -0.448 17.891 -1.591 1 98.38 81 ASN B CA 1
ATOM 1453 C C . ASN B 1 81 ? -0.581 18.328 -3.049 1 98.38 81 ASN B C 1
ATOM 1455 O O . ASN B 1 81 ? -0.572 19.516 -3.35 1 98.38 81 ASN B O 1
ATOM 1459 N N . GLU B 1 82 ? -0.861 17.406 -3.945 1 97.19 82 GLU B N 1
ATOM 1460 C CA . GLU B 1 82 ? -0.872 17.719 -5.371 1 97.19 82 GLU B CA 1
ATOM 1461 C C . GLU B 1 82 ? -2.264 18.141 -5.832 1 97.19 82 GLU B C 1
ATOM 1463 O O . GLU B 1 82 ? -2.412 18.766 -6.887 1 97.19 82 GLU B O 1
ATOM 1468 N N . ASN B 1 83 ? -3.248 17.828 -5.047 1 90.69 83 ASN B N 1
ATOM 1469 C CA . ASN B 1 83 ? -4.617 18.188 -5.398 1 90.69 83 ASN B CA 1
ATOM 1470 C C . ASN B 1 83 ? -4.824 19.703 -5.336 1 90.69 83 ASN B C 1
ATOM 1472 O O . ASN B 1 83 ? -5.672 20.25 -6.043 1 90.69 83 ASN B O 1
ATOM 1476 N N . ILE B 1 84 ? -4.094 20.406 -4.508 1 80.19 84 ILE B N 1
ATOM 1477 C CA . ILE B 1 84 ? -4.184 21.844 -4.359 1 80.19 84 ILE B CA 1
ATOM 1478 C C . ILE B 1 84 ? -3.549 22.531 -5.57 1 80.19 84 ILE B C 1
ATOM 1480 O O . ILE B 1 84 ? -4.059 23.547 -6.062 1 80.19 84 ILE B O 1
ATOM 1484 N N . ARG B 1 85 ? -2.59 21.906 -6.113 1 71.81 85 ARG B N 1
ATOM 1485 C CA . ARG B 1 85 ? -1.865 22.484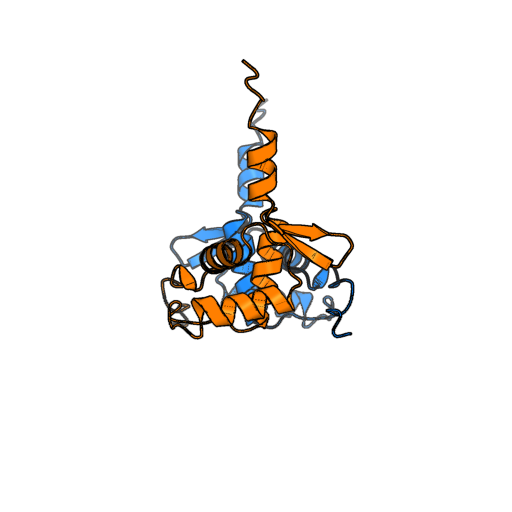 -7.25 1 71.81 85 ARG B CA 1
ATOM 1486 C C . ARG B 1 85 ? -2.688 22.375 -8.531 1 71.81 85 ARG B C 1
ATOM 1488 O O . ARG B 1 85 ? -2.723 23.312 -9.328 1 71.81 85 ARG B O 1
ATOM 1495 N N . ILE B 1 86 ? -3.426 21.328 -8.758 1 70.12 86 ILE B N 1
ATOM 1496 C CA . ILE B 1 86 ? -4.199 21.109 -9.969 1 70.12 86 ILE B CA 1
ATOM 1497 C C . ILE B 1 86 ? -5.406 22.047 -9.984 1 70.12 86 ILE B C 1
ATOM 1499 O O . ILE B 1 86 ? -5.734 22.625 -11.023 1 70.12 86 ILE B O 1
ATOM 1503 N N . ASN B 1 87 ? -5.906 22.188 -8.852 1 68.75 87 ASN B N 1
ATOM 1504 C CA . ASN B 1 87 ? -7.074 23.062 -8.773 1 68.75 87 ASN B CA 1
ATOM 1505 C C . ASN B 1 87 ? -6.699 24.516 -9.031 1 68.75 87 ASN B C 1
ATOM 1507 O O . ASN B 1 87 ? -7.477 25.266 -9.625 1 68.75 87 ASN B O 1
ATOM 1511 N N . ASN B 1 88 ? -5.5 24.875 -8.672 1 64.81 88 ASN B N 1
ATOM 1512 C CA . ASN B 1 88 ? -5.059 26.25 -8.883 1 64.81 88 ASN B CA 1
ATOM 1513 C C . ASN B 1 88 ? -4.629 26.484 -10.328 1 64.81 88 ASN B C 1
ATOM 1515 O O . ASN B 1 88 ? -4.746 27.594 -10.844 1 64.81 88 ASN B O 1
ATOM 1519 N N . GLN B 1 89 ? -4.164 25.484 -11.039 1 61.25 89 GLN B N 1
ATOM 1520 C CA . GLN B 1 89 ? -3.795 25.641 -12.445 1 61.25 89 GLN B CA 1
ATOM 1521 C C . GLN B 1 89 ? -5.031 25.688 -13.336 1 61.25 89 GLN B C 1
ATOM 1523 O O . GLN B 1 89 ? -4.996 26.234 -14.438 1 61.25 89 GLN B O 1
ATOM 1528 N N . GLU B 1 90 ? -6.109 24.938 -13.102 1 55.56 90 GLU B N 1
ATOM 1529 C CA . GLU B 1 90 ? -7.309 24.938 -13.938 1 55.56 90 GLU B CA 1
ATOM 1530 C C . GLU B 1 90 ? -8.094 26.234 -13.758 1 55.56 90 GLU B C 1
ATOM 1532 O O . GLU B 1 90 ? -9.086 26.469 -14.461 1 55.56 90 GLU B O 1
ATOM 1537 N N . SER B 1 91 ? -7.945 26.938 -12.711 1 51.75 91 SER B N 1
ATOM 1538 C CA . SER B 1 91 ? -8.758 28.156 -12.641 1 51.75 91 SER B CA 1
ATOM 1539 C C . SER B 1 91 ? -8.234 29.234 -13.586 1 51.75 91 SER B C 1
ATOM 1541 O O . SER B 1 91 ? -7.117 29.719 -13.414 1 51.75 91 SER B O 1
ATOM 1543 N N . PRO B 1 92 ? -8.617 29.172 -14.875 1 47.38 92 PRO B N 1
ATOM 1544 C CA . PRO B 1 92 ? -8.305 30.312 -15.727 1 47.38 92 PRO B CA 1
ATOM 1545 C C . PRO B 1 92 ? -8.68 31.656 -15.094 1 47.38 92 PRO B C 1
ATOM 1547 O O . PRO B 1 92 ? -9.727 31.75 -14.445 1 47.38 92 PRO B O 1
ATOM 1550 N N . ARG B 1 93 ? -7.762 32.625 -14.758 1 43.28 93 ARG B N 1
ATOM 1551 C CA . ARG B 1 93 ? -8.023 34.031 -14.477 1 43.28 93 ARG B CA 1
ATOM 1552 C C . ARG B 1 93 ? -9.141 34.594 -15.367 1 43.28 93 ARG B C 1
ATOM 1554 O O . ARG B 1 93 ? -8.984 34.688 -16.578 1 43.28 93 ARG B O 1
ATOM 1561 N N . GLU B 1 94 ? -10.344 34.156 -15.203 1 38.03 94 GLU B N 1
ATOM 1562 C CA . GLU B 1 94 ? -11.352 35.031 -15.805 1 38.03 94 GLU B CA 1
ATOM 1563 C C . GLU B 1 94 ? -11.109 36.469 -15.445 1 38.03 94 GLU B C 1
ATOM 1565 O O . GLU B 1 94 ? -11.328 36.875 -14.305 1 38.03 94 GLU B O 1
ATOM 1570 N N . ALA B 1 95 ? -9.992 37.062 -15.688 1 38.06 95 ALA B N 1
ATOM 1571 C CA . ALA B 1 95 ? -9.836 38.531 -15.703 1 38.06 95 ALA B CA 1
ATOM 1572 C C . ALA B 1 95 ? -10.984 39.188 -16.438 1 38.06 95 ALA B C 1
ATOM 1574 O O . ALA B 1 95 ? -11.242 38.906 -17.609 1 38.06 95 ALA B O 1
ATOM 1575 N N . ASN B 1 96 ? -11.922 39.469 -15.625 1 31.39 96 ASN B N 1
ATOM 1576 C CA . ASN B 1 96 ? -12.734 40.625 -16.016 1 31.39 96 ASN B CA 1
ATOM 1577 C C . ASN B 1 96 ? -11.867 41.844 -16.25 1 31.39 96 ASN B C 1
ATOM 1579 O O . ASN B 1 96 ? -10.945 42.125 -15.477 1 31.3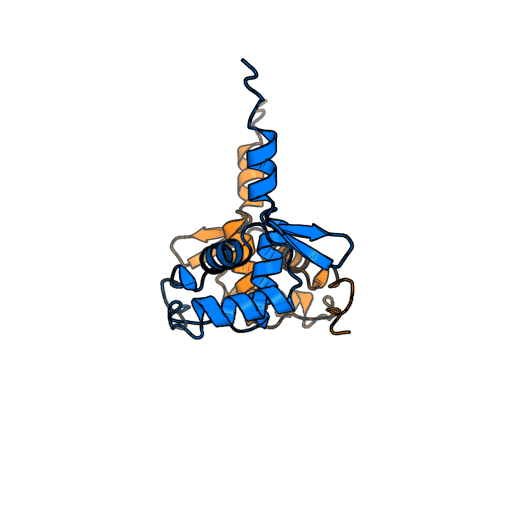9 96 ASN B O 1
#

Organism: NCBI:txid883114

Sequence (192 aa):
MILPDKYTSLTESFIGISAVLLDTLGDKKLTVDKLWNNFNKKYVKTNKLKHAPVYQKYIYVLEFMYLSNMVSYNEKGEIVNENIRINNQESPREANMILPDKYTSLTESFIGISAVLLDTLGDKKLTVDKLWNNFNKKYVKTNKLKHAPVYQKYIYVLEFMYLSNMVSYNEKGEIVNENIRINNQESPREAN

Nearest PDB structures (foldseek):
  5y8t-assembly2_B  TM=7.830E-01  e=8.553E-01  Bacillus spizizenii str. W23
  5ujm-assembly1_D  TM=5.934E-01  e=2.033E-01  Homo sapiens
  2zj2-assembly1_A  TM=6.072E-01  e=7.031E-01  Pyrococcus furiosus
  2zj5-assembly1_A  TM=6.230E-01  e=1.186E+00  Pyrococcus furiosus
  7z1n-assembly1_P  TM=5.401E-01  e=3.598E+00  Saccharomyces cerevisiae W303

Secondary structure (DSSP, 8-state):
-----S---TTTSHHHHHHHHHHHHTT-EE-HHHHHHHHIIIIITTT-SSSPPPHHHHHHHHHHHHHTTSEEE-TTS-EEEHHHHHHHHS------/-----S---TTTSHHHHHHHHHHHHTT-EE-HHHHHHHHIIIIITTT-SSSPPPHHHHHHHHHHHHHTTSEEE-TTS-EEEHHHHHHHHSS-----

Foldseek 3Di:
DPPVPPDPDCCNDLNNVLVLLCVQCPQHWAALVRSVVSSCVVCVVVCVDVDDDDVVVVVVSVVVCVVVVQWDADPVRTIGGCVVVVVVVPPPPPPD/DPPVPPDPDCCNDLNNVLVLLCVQCPQHWAALVRSVVSSCVVCVVVCVDVDDDDVVVSVVSVVVCVVVVQWDADPVRTIGGCVVVVVVVPPPPPPD

Solvent-accessible surface area (backbone atoms only — not comparable to full-atom values): 11238 Å² total; per-residue (Å²): 128,82,58,72,76,76,77,67,48,62,61,66,32,62,67,35,43,48,52,52,50,48,62,64,43,49,91,45,72,34,39,71,66,52,46,50,51,51,38,38,59,65,29,44,75,64,58,70,37,90,62,70,75,54,70,69,56,49,53,51,38,51,51,49,35,42,76,69,56,46,31,47,68,51,97,86,57,23,41,33,51,39,64,63,55,52,57,59,66,68,54,69,81,76,72,126,128,82,59,71,74,76,75,66,48,61,62,68,32,61,66,35,43,48,52,52,49,48,61,63,42,51,91,45,70,34,38,71,66,53,46,50,49,50,39,38,58,64,28,45,74,64,59,72,38,90,61,72,75,55,70,68,56,49,53,52,36,50,52,49,34,42,77,68,56,47,30,46,69,52,96,86,56,24,40,34,52,39,64,63,55,54,57,59,67,68,54,69,81,76,73,123